Protein AF-A0A1S3K944-F1 (afdb_monomer)

Solvent-accessible surface area (backbone atoms only — not comparable to full-atom values): 14530 Å² total; per-residue (Å²): 130,69,72,74,55,57,62,55,53,56,57,51,52,55,53,51,52,52,53,53,48,55,50,49,51,52,52,52,51,50,55,56,45,65,76,79,42,85,73,77,53,70,64,59,56,52,48,52,53,50,52,52,51,51,51,50,51,50,50,50,53,52,52,46,46,60,60,48,64,48,64,78,40,91,86,55,82,49,72,66,55,53,51,52,52,49,53,50,54,52,49,36,73,74,42,91,80,60,83,81,81,59,99,72,84,52,98,76,67,77,76,54,73,69,59,51,53,53,51,51,53,52,52,52,51,53,50,50,52,50,52,53,49,52,51,50,52,52,54,52,50,52,52,51,50,52,51,52,50,53,52,51,51,53,52,48,61,74,67,60,63,95,68,47,62,29,77,73,73,72,72,49,54,55,44,75,59,86,44,34,39,35,34,94,86,71,55,70,33,57,48,65,89,72,76,66,47,73,67,56,45,48,53,33,48,53,50,49,51,51,59,47,56,77,80,43,91,70,84,68,46,55,49,79,44,79,56,97,89,42,50,29,38,35,38,36,27,96,85,77,74,47,74,43,78,52,80

Nearest PDB structures (foldseek):
  3cfi-assembly3_G  TM=3.856E-01  e=2.305E+00  Vibrio vulnificus

Organism: Lingula anatina (NCBI:txid7574)

Radius of gyration: 41.42 Å; Cα contacts (8 Å, |Δi|>4): 147; chains: 1; bounding box: 67×57×102 Å

Mean predicted aligned error: 20.02 Å

Foldseek 3Di:
DPVVVVVVVVVVVVVVVVVVVVVVVVVVVVVVCVVPPPDPPVVVVVVVVVVVVVVVVVVVVVVVCLVVVVVVCPPDPRPVVVVVLVVLVVVCVVPVPDDDPDPPPPVPPDPDPVVVVVVVVVVVVVVVVVVVVVVVVVVVVVVVVVVVVVVVVVVVVVVDDPFDQDQAPSPFTWDDDQQWIDTPVGDIFRNDPPRDDPVLLVVLVVVLVVVCVVPDPDDWHWDWDQDPNGTWIWTADPPPRDIDTSD

Sequence (247 aa):
MFEAMFLKIEMSSSACCLARMAQKESAGVIKRQMQYKPMTPPWKETYRKRCMSRLKKNREAFLNRFRTSESNNNNKPSLVRNLMVQEWKTLQAEEGGLPQLSDNFDLQSAPDDTDVEQVLSILEEIKSELLLEEQRILEEYEKSLAFDEAGLCAAIDQLKTDEVICPICKKNPLMQNKQIIFCCCGMRIDTELDGLNIANIKSQLEEGISLHNTQCVKEAKFSVMKQAGVENLLMTCETCDFMFIVI

Secondary structure (DSSP, 8-state):
--HHHHHHHHHHHHHHHHHHHHHHHHHHHHHHHHHHSPPPPHHHHHHHHHHHHHHHHHHHHHHHHHHHHTTT-TTS--HHHHHHHHHHHHHHHHSTTSPP--S---TTSPPPHHHHHHHHHHHHHHHHHHHHHHHHHHHHHHHHHHHHHHHHHHHHHHH--SPPBPTTTSSSB-EEETTEEE-TTS-EEE-TTS---HHHHHHHHHHHHHHHHHH--SPPEEEEEEETTEEEEEEE-TTT--EEE--

Structure (mmCIF, N/CA/C/O backbone):
data_AF-A0A1S3K944-F1
#
_entry.id   AF-A0A1S3K944-F1
#
loop_
_atom_site.group_PDB
_atom_site.id
_atom_site.type_symbol
_atom_site.label_atom_id
_atom_site.label_alt_id
_atom_site.label_comp_id
_atom_site.label_asym_id
_atom_site.label_entity_id
_atom_site.label_seq_id
_atom_site.pdbx_PDB_ins_code
_atom_site.Cartn_x
_atom_site.Cartn_y
_atom_site.Cartn_z
_atom_site.occupancy
_atom_site.B_iso_or_equiv
_atom_site.auth_seq_id
_atom_site.auth_comp_id
_atom_site.auth_asym_id
_atom_site.auth_atom_id
_atom_site.pdbx_PDB_model_num
ATOM 1 N N . MET A 1 1 ? -2.800 -32.931 5.321 1.00 51.16 1 MET A N 1
ATOM 2 C CA . MET A 1 1 ? -2.714 -33.857 4.164 1.00 51.16 1 MET A CA 1
ATOM 3 C C . MET A 1 1 ? -4.067 -34.107 3.473 1.00 51.16 1 MET A C 1
ATOM 5 O O . MET A 1 1 ? -4.053 -34.604 2.359 1.00 51.16 1 MET A O 1
ATOM 9 N N . PHE A 1 2 ? -5.216 -33.714 4.051 1.00 44.91 2 PHE A N 1
ATOM 10 C CA . PHE A 1 2 ? -6.540 -33.939 3.439 1.00 44.91 2 PHE A CA 1
ATOM 11 C C . PHE A 1 2 ? -7.097 -32.763 2.603 1.00 44.91 2 PHE A C 1
ATOM 13 O O . PHE A 1 2 ? -7.822 -33.011 1.646 1.00 44.91 2 PHE A O 1
ATOM 20 N N . GLU A 1 3 ? -6.697 -31.508 2.845 1.00 40.34 3 GLU A N 1
ATOM 21 C CA . GLU A 1 3 ? -7.152 -30.360 2.025 1.00 40.34 3 GLU A CA 1
ATOM 22 C C . GLU A 1 3 ? -6.504 -30.284 0.632 1.00 40.34 3 GLU A C 1
ATOM 24 O O . GLU A 1 3 ? -7.125 -29.829 -0.325 1.00 40.34 3 GLU A O 1
ATOM 29 N N . ALA A 1 4 ? -5.289 -30.818 0.466 1.00 42.56 4 ALA A N 1
ATOM 30 C CA . ALA A 1 4 ? -4.606 -30.844 -0.832 1.00 42.56 4 ALA A CA 1
ATOM 31 C C . ALA A 1 4 ? -5.208 -31.861 -1.827 1.00 42.56 4 ALA A C 1
ATOM 33 O O . ALA A 1 4 ? -4.860 -31.853 -3.010 1.00 42.56 4 ALA A O 1
ATOM 34 N N . MET A 1 5 ? -6.096 -32.748 -1.359 1.00 46.25 5 MET A N 1
ATOM 35 C CA . MET A 1 5 ? -6.771 -33.745 -2.195 1.00 46.25 5 MET A CA 1
ATOM 36 C C . MET A 1 5 ? -8.090 -33.218 -2.777 1.00 46.25 5 MET A C 1
ATOM 38 O O . MET A 1 5 ? -8.426 -33.573 -3.904 1.00 46.25 5 MET A O 1
ATOM 42 N N . PHE A 1 6 ? -8.793 -32.326 -2.072 1.00 42.34 6 PHE A N 1
ATOM 43 C CA . PHE A 1 6 ? -10.088 -31.802 -2.521 1.00 42.34 6 PHE A CA 1
ATOM 44 C C . PHE A 1 6 ? -9.951 -30.772 -3.656 1.00 42.34 6 PHE A C 1
ATOM 46 O O . PHE A 1 6 ? -10.637 -30.896 -4.671 1.00 42.34 6 PHE A O 1
ATOM 53 N N . LEU A 1 7 ? -8.977 -29.852 -3.584 1.00 41.69 7 LEU A N 1
ATOM 54 C CA . LEU A 1 7 ? -8.739 -28.889 -4.675 1.00 41.69 7 LEU A CA 1
ATOM 55 C C . LEU A 1 7 ? -8.230 -29.539 -5.977 1.00 41.69 7 LEU A C 1
ATOM 57 O O . LEU A 1 7 ? -8.463 -29.014 -7.066 1.00 41.69 7 LEU A O 1
ATOM 61 N N . LYS A 1 8 ? -7.571 -30.705 -5.903 1.00 43.38 8 LYS A N 1
ATOM 62 C CA . LYS A 1 8 ? -7.122 -31.434 -7.104 1.00 43.38 8 LYS A CA 1
ATOM 63 C C . LYS A 1 8 ? -8.271 -32.099 -7.869 1.00 43.38 8 LYS A C 1
ATOM 65 O O . LYS A 1 8 ? -8.148 -32.285 -9.079 1.00 43.38 8 LYS A O 1
ATOM 70 N N . ILE A 1 9 ? -9.375 -32.438 -7.201 1.00 46.88 9 ILE A N 1
ATOM 71 C CA . ILE A 1 9 ? -10.514 -33.123 -7.830 1.00 46.88 9 ILE A CA 1
ATOM 72 C C . ILE A 1 9 ? -11.408 -32.118 -8.576 1.00 46.88 9 ILE A C 1
ATOM 74 O O . ILE A 1 9 ? -11.798 -32.381 -9.716 1.00 46.88 9 ILE A O 1
ATOM 78 N N . GLU A 1 10 ? -11.654 -30.930 -8.015 1.00 40.50 10 GLU A N 1
ATOM 79 C CA . GLU A 1 10 ? -12.477 -29.904 -8.679 1.00 40.50 10 GLU A CA 1
ATOM 80 C C . GLU A 1 10 ? -11.770 -29.242 -9.874 1.00 40.50 10 GLU A C 1
ATOM 82 O O . GLU A 1 10 ? -12.381 -29.066 -10.934 1.00 40.50 10 GLU A O 1
ATOM 87 N N . MET A 1 11 ? -10.458 -28.979 -9.780 1.00 43.31 11 MET A N 1
ATOM 88 C CA . MET A 1 11 ? -9.689 -28.441 -10.913 1.00 43.31 11 MET A CA 1
ATOM 89 C C . MET A 1 11 ? -9.523 -29.446 -12.065 1.00 43.31 11 MET A C 1
ATOM 91 O O . MET A 1 11 ? -9.461 -29.043 -13.228 1.00 43.31 11 MET A O 1
ATOM 95 N N . SER A 1 12 ? -9.495 -30.754 -11.779 1.00 46.78 12 SER A N 1
ATOM 96 C CA . SER A 1 12 ? -9.417 -31.796 -12.814 1.00 46.78 12 SER A CA 1
ATOM 97 C C . SER A 1 12 ? -10.738 -31.955 -13.583 1.00 46.78 12 SER A C 1
ATOM 99 O O . SER A 1 12 ? -10.728 -32.150 -14.802 1.00 46.78 12 SER A O 1
ATOM 101 N N . SER A 1 13 ? -11.880 -31.797 -12.904 1.00 48.38 13 SER A N 1
ATOM 102 C CA . SER A 1 13 ? -13.209 -31.918 -13.519 1.00 48.38 13 SER A CA 1
ATOM 103 C C . SER A 1 13 ? -13.546 -30.728 -14.435 1.00 48.38 13 SER A C 1
ATOM 105 O O . SER A 1 13 ? -14.007 -30.921 -15.564 1.00 48.38 13 SER A O 1
ATOM 107 N N . SER A 1 14 ? -13.220 -29.497 -14.013 1.00 48.69 14 SER A N 1
ATOM 108 C CA . SER A 1 14 ? -13.451 -28.276 -14.808 1.00 48.69 14 SER A CA 1
ATOM 109 C C . SER A 1 14 ? -12.583 -28.221 -16.079 1.00 48.69 14 SER A C 1
ATOM 111 O O . SER A 1 14 ? -13.084 -27.949 -17.176 1.00 48.69 14 SER A O 1
ATOM 113 N N . ALA A 1 15 ? -11.304 -28.608 -15.978 1.00 52.53 15 ALA A N 1
ATOM 114 C CA . ALA A 1 15 ? -10.400 -28.690 -17.129 1.00 52.53 15 ALA A CA 1
ATOM 115 C C . ALA A 1 15 ? -10.823 -29.772 -18.147 1.00 52.53 15 ALA A C 1
ATOM 117 O O . ALA A 1 15 ? -10.708 -29.569 -19.358 1.00 52.53 15 ALA A O 1
ATOM 118 N N . CYS A 1 16 ? -11.367 -30.903 -17.682 1.00 53.66 16 CYS A N 1
ATOM 119 C CA . CYS A 1 16 ? -11.867 -31.973 -18.551 1.00 53.66 16 CYS A CA 1
ATOM 120 C C . CYS A 1 16 ? -13.140 -31.559 -19.314 1.00 53.66 16 CYS A C 1
ATOM 122 O O . CYS A 1 16 ? -13.290 -31.874 -20.500 1.00 53.66 16 CYS A O 1
ATOM 124 N N . CYS A 1 17 ? -14.038 -30.803 -18.673 1.00 47.16 17 CYS A N 1
ATOM 125 C CA . CYS A 1 17 ? -15.244 -30.267 -19.308 1.00 47.16 17 CYS A CA 1
ATOM 126 C C . CYS A 1 17 ? -14.919 -29.220 -20.382 1.00 47.16 17 CYS A C 1
ATOM 128 O O . CYS A 1 17 ? -15.443 -29.322 -21.494 1.00 47.16 17 CYS A O 1
ATOM 130 N N . LEU A 1 18 ? -14.002 -28.286 -20.108 1.00 50.69 18 LEU A N 1
ATOM 131 C CA . LEU A 1 18 ? -13.547 -27.293 -21.090 1.00 50.69 18 LEU A CA 1
ATOM 132 C C . LEU A 1 18 ? -12.823 -27.947 -22.279 1.00 50.69 18 LEU A C 1
ATOM 134 O O . LEU A 1 18 ? -13.105 -27.615 -23.431 1.00 50.69 18 LEU A O 1
ATOM 138 N N . ALA A 1 19 ? -11.977 -28.954 -22.033 1.00 52.69 19 ALA A N 1
ATOM 139 C CA . ALA A 1 19 ? -11.322 -29.716 -23.099 1.00 52.69 19 ALA A CA 1
ATOM 140 C C . ALA A 1 19 ? -12.325 -30.509 -23.960 1.00 52.69 19 ALA A C 1
ATOM 142 O O . ALA A 1 19 ? -12.211 -30.527 -25.187 1.00 52.69 19 ALA A O 1
ATOM 143 N N . ARG A 1 20 ? -13.355 -31.122 -23.355 1.00 52.72 20 ARG A N 1
ATOM 144 C CA . ARG A 1 20 ? -14.435 -31.808 -24.092 1.00 52.72 20 ARG A CA 1
ATOM 145 C C . ARG A 1 20 ? -15.324 -30.848 -24.880 1.00 52.72 20 ARG A C 1
ATOM 147 O O . ARG A 1 20 ? -15.798 -31.226 -25.952 1.00 52.72 20 ARG A O 1
ATOM 154 N N . MET A 1 21 ? -15.555 -29.633 -24.383 1.00 50.91 21 MET A N 1
ATOM 155 C CA . MET A 1 21 ? -16.320 -28.607 -25.098 1.00 50.91 21 MET A CA 1
ATOM 156 C C . MET A 1 21 ? -15.538 -28.044 -26.292 1.00 50.91 21 MET A C 1
ATOM 158 O O . MET A 1 21 ? -16.081 -28.030 -27.395 1.00 50.91 21 MET A O 1
ATOM 162 N N . ALA A 1 22 ? -14.241 -27.757 -26.137 1.00 53.03 22 ALA A N 1
ATOM 163 C CA . ALA A 1 22 ? -13.362 -27.349 -27.241 1.00 53.03 22 ALA A CA 1
ATOM 164 C C . ALA A 1 22 ? -13.190 -28.452 -28.314 1.00 53.03 22 ALA A C 1
ATOM 166 O O . ALA A 1 22 ? -13.144 -28.184 -29.520 1.00 53.03 22 ALA A O 1
ATOM 167 N N . GLN A 1 23 ? -13.157 -29.726 -27.903 1.00 51.03 23 GLN A N 1
ATOM 168 C CA . GLN A 1 23 ? -13.152 -30.867 -28.830 1.00 51.03 23 GLN A CA 1
ATOM 169 C C . GLN A 1 23 ? -14.500 -31.052 -29.553 1.00 51.03 23 GLN A C 1
ATOM 171 O O . GLN A 1 23 ? -14.518 -31.399 -30.735 1.00 51.03 23 GLN A O 1
ATOM 176 N N . LYS A 1 24 ? -15.639 -30.784 -28.895 1.00 51.91 24 LYS A N 1
ATOM 177 C CA . LYS A 1 24 ? -16.969 -30.817 -29.536 1.00 51.91 24 LYS A CA 1
ATOM 178 C C . LYS A 1 24 ? -17.196 -29.644 -30.494 1.00 51.91 24 LYS A C 1
ATOM 180 O O . LYS A 1 24 ? -17.777 -29.859 -31.559 1.00 51.91 24 LYS A O 1
ATOM 185 N N . GLU A 1 25 ? -16.724 -28.441 -30.169 1.00 49.06 25 GLU A N 1
ATOM 186 C CA . GLU A 1 25 ? -16.795 -27.281 -31.068 1.00 49.06 25 GLU A CA 1
ATOM 187 C C . GLU A 1 25 ? -15.923 -27.468 -32.311 1.00 49.06 25 GLU A C 1
ATOM 189 O O . GLU A 1 25 ? -16.418 -27.290 -33.425 1.00 49.06 25 GLU A O 1
ATOM 194 N N . SER A 1 26 ? -14.676 -27.928 -32.162 1.00 51.56 26 SER A N 1
ATOM 195 C CA . SER A 1 26 ? -13.804 -28.223 -33.309 1.00 51.56 26 SER A CA 1
ATOM 196 C C . SER A 1 26 ? -14.364 -29.346 -34.192 1.00 51.56 26 SER A C 1
ATOM 198 O O . SER A 1 26 ? -14.430 -29.183 -35.411 1.00 51.56 26 SER A O 1
ATOM 200 N N . ALA A 1 27 ? -14.885 -30.434 -33.614 1.00 55.28 27 ALA A N 1
ATOM 201 C CA . ALA A 1 27 ? -15.537 -31.502 -34.378 1.00 55.28 27 ALA A CA 1
ATOM 202 C C . ALA A 1 27 ? -16.822 -31.033 -35.095 1.00 55.28 27 ALA A C 1
ATOM 204 O O . ALA A 1 27 ? -17.101 -31.464 -36.216 1.00 55.28 27 ALA A O 1
ATOM 205 N N . GLY A 1 28 ? -17.596 -30.130 -34.481 1.00 57.00 28 GLY A N 1
ATOM 206 C CA . GLY A 1 28 ? -18.808 -29.546 -35.062 1.00 57.00 28 GLY A CA 1
ATOM 207 C C . GLY A 1 28 ? -18.535 -28.521 -36.169 1.00 57.00 28 GLY A C 1
ATOM 208 O O . GLY A 1 28 ? -19.303 -28.428 -37.129 1.00 57.00 28 GLY A O 1
ATOM 209 N N . VAL A 1 29 ? -17.438 -27.766 -36.073 1.00 58.41 29 VAL A N 1
ATOM 210 C CA . VAL A 1 29 ? -16.962 -26.861 -37.133 1.00 58.41 29 VAL A CA 1
ATOM 211 C C . VAL A 1 29 ? -16.401 -27.661 -38.311 1.00 58.41 29 VAL A C 1
ATOM 213 O O . VAL A 1 29 ? -16.751 -27.374 -39.454 1.00 58.41 29 VAL A O 1
ATOM 216 N N . ILE A 1 30 ? -15.630 -28.723 -38.050 1.00 59.66 30 ILE A N 1
ATOM 217 C CA . ILE A 1 30 ? -15.094 -29.618 -39.088 1.00 59.66 30 ILE A CA 1
ATOM 218 C C . ILE A 1 30 ? -16.233 -30.345 -39.823 1.00 59.66 30 ILE A C 1
ATOM 220 O O . ILE A 1 30 ? -16.251 -30.354 -41.053 1.00 59.66 30 ILE A O 1
ATOM 224 N N . LYS A 1 31 ? -17.240 -30.875 -39.105 1.00 60.62 31 LYS A N 1
ATOM 225 C CA . LYS A 1 31 ? -18.429 -31.496 -39.727 1.00 60.62 31 LYS A CA 1
ATOM 226 C C . LYS A 1 31 ? -19.206 -30.522 -40.614 1.00 60.62 31 LYS A C 1
ATOM 228 O O . LYS A 1 31 ? -19.583 -30.891 -41.722 1.00 60.62 31 LYS A O 1
ATOM 233 N N . ARG A 1 32 ? -19.422 -29.281 -40.160 1.00 59.91 32 ARG A N 1
ATOM 234 C CA . ARG A 1 32 ? -20.121 -28.252 -40.952 1.00 59.91 32 ARG A CA 1
ATOM 235 C C . ARG A 1 32 ? -19.308 -27.800 -42.168 1.00 59.91 32 ARG A C 1
ATOM 237 O O . ARG A 1 32 ? -19.881 -27.588 -43.231 1.00 59.91 32 ARG A O 1
ATOM 244 N N . GLN A 1 33 ? -17.981 -27.719 -42.061 1.00 57.12 33 GLN A N 1
ATOM 245 C CA . GLN A 1 33 ? -17.109 -27.401 -43.198 1.00 57.12 33 GLN A CA 1
ATOM 246 C C . GLN A 1 33 ? -17.072 -28.520 -44.251 1.00 57.12 33 GLN A C 1
ATOM 248 O O . GLN A 1 33 ? -17.059 -28.214 -45.442 1.00 57.12 33 GLN A O 1
ATOM 253 N N . MET A 1 34 ? -17.131 -29.793 -43.839 1.00 57.88 34 MET A N 1
ATOM 254 C CA . MET A 1 34 ? -17.197 -30.945 -44.753 1.00 57.88 34 MET A CA 1
ATOM 255 C C . MET A 1 34 ? -18.478 -30.986 -45.601 1.00 57.88 34 MET A C 1
ATOM 257 O O . MET A 1 34 ? -18.457 -31.546 -46.693 1.00 57.88 34 MET A O 1
ATOM 261 N N . GLN A 1 35 ? -19.581 -30.397 -45.123 1.00 57.97 35 GLN A N 1
ATOM 262 C CA . GLN A 1 35 ? -20.870 -30.415 -45.826 1.00 57.97 35 GLN A CA 1
ATOM 263 C C . GLN A 1 35 ? -20.992 -29.355 -46.931 1.00 57.97 35 GLN A C 1
ATOM 265 O O . GLN A 1 35 ? -21.742 -29.567 -47.878 1.00 57.97 35 GLN A O 1
ATOM 270 N N . TYR A 1 36 ? -20.256 -28.239 -46.841 1.00 62.00 36 TYR A N 1
ATOM 271 C CA . TYR A 1 36 ? -20.436 -27.088 -47.742 1.00 62.00 36 TYR A CA 1
ATOM 272 C C . TYR A 1 36 ? -19.176 -26.662 -48.509 1.00 62.00 36 TYR A C 1
ATOM 274 O O . TYR A 1 36 ? -19.261 -25.820 -49.403 1.00 62.00 36 TYR A O 1
ATOM 282 N N . LYS A 1 37 ? -17.999 -27.228 -48.208 1.00 57.28 37 LYS A N 1
ATOM 283 C CA . LYS A 1 37 ? -16.760 -26.954 -48.949 1.00 57.28 37 LYS A CA 1
ATOM 284 C C . LYS A 1 37 ? -16.077 -28.272 -49.312 1.00 57.28 37 LYS A C 1
ATOM 286 O O . LYS A 1 37 ? -15.725 -29.020 -48.401 1.00 57.28 37 LYS A O 1
ATOM 291 N N . PRO A 1 38 ? -15.826 -28.569 -50.603 1.00 62.84 38 PRO A N 1
ATOM 292 C CA . PRO A 1 38 ? -14.954 -29.682 -50.944 1.00 62.84 38 PRO A CA 1
ATOM 293 C C . PRO A 1 38 ? -13.599 -29.405 -50.292 1.00 62.84 38 PRO A C 1
ATOM 295 O O . PRO A 1 38 ? -12.971 -28.377 -50.570 1.00 62.84 38 PRO A O 1
ATOM 298 N N . MET A 1 39 ? -13.166 -30.287 -49.382 1.00 62.97 39 MET A N 1
ATOM 299 C CA . MET A 1 39 ? -11.822 -30.193 -48.822 1.00 62.97 39 MET A CA 1
ATOM 300 C C . MET A 1 39 ? -10.850 -30.103 -49.991 1.00 62.97 39 MET A C 1
ATOM 302 O O . MET A 1 39 ? -10.900 -30.917 -50.914 1.00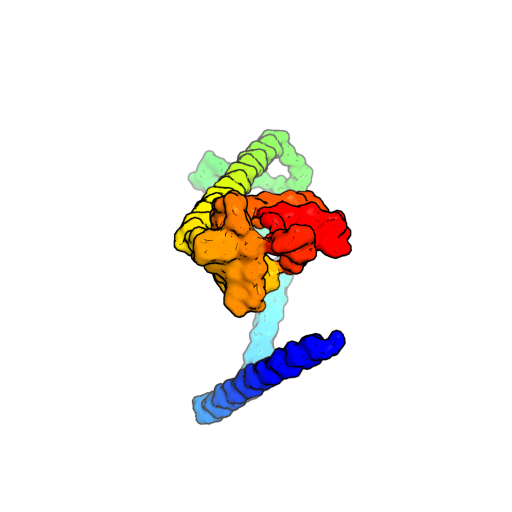 62.97 39 MET A O 1
ATOM 306 N N . THR A 1 40 ? -9.998 -29.076 -49.975 1.00 68.12 40 THR A N 1
ATOM 307 C CA . THR A 1 40 ? -8.958 -28.935 -50.991 1.00 68.12 40 THR A CA 1
ATOM 308 C C . THR A 1 40 ? -8.161 -30.237 -50.981 1.00 68.12 40 THR A C 1
ATOM 310 O O . THR A 1 40 ? -7.604 -30.567 -49.932 1.00 68.12 40 THR A O 1
ATOM 313 N N . PRO A 1 41 ? -8.140 -31.004 -52.091 1.00 73.25 41 PRO A N 1
ATOM 314 C CA . PRO A 1 41 ? -7.492 -32.302 -52.109 1.00 73.25 41 PRO A CA 1
ATOM 315 C C . PRO A 1 41 ? -6.062 -32.177 -51.577 1.00 73.25 41 PRO A C 1
ATOM 317 O O . PRO A 1 41 ? -5.381 -31.220 -51.964 1.00 73.25 41 PRO A O 1
ATOM 320 N N . PRO A 1 42 ? -5.588 -33.107 -50.729 1.00 73.06 42 PRO A N 1
ATOM 321 C CA . PRO A 1 42 ? -4.290 -32.990 -50.061 1.00 73.06 42 PRO A CA 1
ATOM 322 C C . PRO A 1 42 ? -3.144 -32.653 -51.024 1.00 73.06 42 PRO A C 1
ATOM 324 O O . PRO A 1 42 ? -2.278 -31.840 -50.709 1.00 73.06 42 PRO A O 1
ATOM 327 N N . TRP A 1 43 ? -3.204 -33.180 -52.252 1.00 83.31 43 TRP A N 1
ATOM 328 C CA . TRP A 1 43 ? -2.225 -32.910 -53.301 1.00 83.31 43 TRP A CA 1
ATOM 329 C C . TRP A 1 43 ? -2.162 -31.440 -53.743 1.00 83.31 43 TRP A C 1
ATOM 331 O O . TRP A 1 43 ? -1.074 -30.973 -54.070 1.00 83.31 43 TRP A O 1
ATOM 341 N N . LYS A 1 44 ? -3.274 -30.686 -53.741 1.00 83.25 44 LYS A N 1
ATOM 342 C CA . LYS A 1 44 ? -3.278 -29.254 -54.105 1.00 83.25 44 LYS A CA 1
ATOM 343 C C . LYS A 1 44 ? -2.523 -28.433 -53.064 1.00 83.25 44 LYS A C 1
ATOM 345 O O . LYS A 1 44 ? -1.783 -27.518 -53.423 1.00 83.25 44 LYS A O 1
ATOM 350 N N . GLU A 1 45 ? -2.662 -28.790 -51.789 1.00 82.00 45 GLU A N 1
ATOM 351 C CA . GLU A 1 45 ? -1.912 -28.160 -50.702 1.00 82.00 45 GLU A CA 1
ATOM 352 C C . GLU A 1 45 ? -0.427 -28.540 -50.761 1.00 82.00 45 GLU A C 1
ATOM 354 O O . GLU A 1 45 ? 0.446 -27.675 -50.673 1.00 82.00 45 GLU A O 1
ATOM 359 N N . THR A 1 46 ? -0.116 -29.813 -51.023 1.00 86.06 46 THR A N 1
ATOM 360 C CA . THR A 1 46 ? 1.265 -30.257 -51.259 1.00 86.06 46 THR A CA 1
ATOM 361 C C . THR A 1 46 ? 1.894 -29.552 -52.465 1.00 86.06 46 THR A C 1
ATOM 363 O O . THR A 1 46 ? 3.045 -29.119 -52.392 1.00 86.06 46 THR A O 1
ATOM 366 N N . TYR A 1 47 ? 1.152 -29.391 -53.562 1.00 90.19 47 TYR A N 1
ATOM 367 C CA . TYR A 1 47 ? 1.604 -28.701 -54.768 1.00 90.19 47 TYR A CA 1
ATOM 368 C C . TYR A 1 47 ? 1.882 -27.220 -54.497 1.00 90.19 47 TYR A C 1
ATOM 370 O O . TYR A 1 47 ? 2.964 -26.735 -54.828 1.00 90.19 47 TYR A O 1
ATOM 378 N N . ARG A 1 48 ? 0.967 -26.520 -53.811 1.00 90.75 48 ARG A N 1
ATOM 379 C CA . ARG A 1 48 ? 1.151 -25.121 -53.392 1.00 90.75 48 ARG A CA 1
ATOM 380 C C . ARG A 1 48 ? 2.421 -24.956 -52.557 1.00 90.75 48 ARG A C 1
ATOM 382 O O . ARG A 1 48 ? 3.258 -24.111 -52.877 1.00 90.75 48 ARG A O 1
ATOM 389 N N . LYS A 1 49 ? 2.612 -25.808 -51.543 1.00 88.94 49 LYS A N 1
ATOM 390 C CA . LYS A 1 49 ? 3.811 -25.795 -50.688 1.00 88.94 49 LYS A CA 1
ATOM 391 C C . LYS A 1 49 ? 5.092 -26.042 -51.487 1.00 88.94 49 LYS A C 1
ATOM 393 O O . LYS A 1 49 ? 6.064 -25.307 -51.322 1.00 88.94 49 LYS A O 1
ATOM 398 N N . ARG A 1 50 ? 5.097 -27.030 -52.390 1.00 93.38 50 ARG A N 1
ATOM 399 C CA . ARG A 1 50 ? 6.257 -27.341 -53.246 1.00 93.38 50 ARG A CA 1
ATOM 400 C C . ARG A 1 50 ? 6.583 -26.205 -54.212 1.00 93.38 50 ARG A C 1
ATOM 402 O O . ARG A 1 50 ? 7.752 -25.858 -54.349 1.00 93.38 50 ARG A O 1
ATOM 409 N N . CYS A 1 51 ? 5.575 -25.598 -54.836 1.00 93.94 51 CYS A N 1
ATOM 410 C CA . CYS A 1 51 ? 5.767 -24.485 -55.761 1.00 93.94 51 CYS A CA 1
ATOM 411 C C 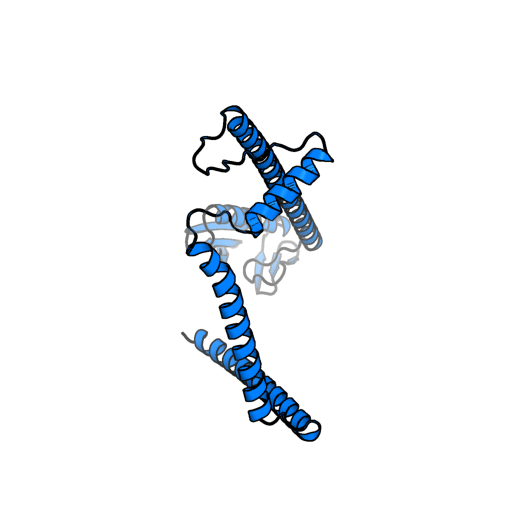. CYS A 1 51 ? 6.338 -23.254 -55.041 1.00 93.94 51 CYS A C 1
ATOM 413 O O . CYS A 1 51 ? 7.329 -22.686 -55.497 1.00 93.94 51 CYS A O 1
ATOM 415 N N . MET A 1 52 ? 5.797 -22.905 -53.868 1.00 91.12 52 MET A N 1
ATOM 416 C CA . MET A 1 52 ? 6.324 -21.816 -53.035 1.00 91.12 52 MET A CA 1
ATOM 417 C C . MET A 1 52 ? 7.749 -22.091 -52.549 1.00 91.12 52 MET A C 1
ATOM 419 O O . MET A 1 52 ? 8.592 -21.199 -52.579 1.00 91.12 52 MET A O 1
ATOM 423 N N . SER A 1 53 ? 8.046 -23.327 -52.136 1.00 93.00 53 SER A N 1
ATOM 424 C CA . SER A 1 53 ? 9.402 -23.718 -51.737 1.00 93.00 53 SER A CA 1
ATOM 425 C C . SER A 1 53 ? 10.385 -23.606 -52.908 1.00 93.00 53 SER A C 1
ATOM 427 O O . SER A 1 53 ? 11.469 -23.049 -52.744 1.00 93.00 53 SER A O 1
ATOM 429 N N . ARG A 1 54 ? 9.989 -24.041 -54.113 1.00 95.00 54 ARG A N 1
ATOM 430 C CA . ARG A 1 54 ? 10.808 -23.907 -55.328 1.00 95.00 54 ARG A CA 1
ATOM 431 C C . ARG A 1 54 ? 11.030 -22.443 -55.708 1.00 95.00 54 ARG A C 1
ATOM 433 O O . ARG A 1 54 ? 12.146 -22.078 -56.053 1.00 95.00 54 ARG A O 1
ATOM 440 N N . LEU A 1 55 ? 10.002 -21.600 -55.595 1.00 94.44 55 LEU A N 1
ATOM 441 C CA . LEU A 1 55 ? 10.112 -20.164 -55.854 1.00 94.44 55 LEU A CA 1
ATOM 442 C C . LEU A 1 55 ? 11.074 -19.483 -54.871 1.00 94.44 55 LEU A C 1
ATOM 444 O O . LEU A 1 55 ? 11.942 -18.729 -55.302 1.00 94.44 55 LEU A O 1
ATOM 448 N N . LYS A 1 56 ? 10.966 -19.786 -53.569 1.00 93.38 56 LYS A N 1
ATOM 449 C CA . LYS A 1 56 ? 11.884 -19.267 -52.542 1.00 93.38 56 LYS A CA 1
ATOM 450 C C . LYS A 1 56 ? 13.328 -19.683 -52.818 1.00 93.38 56 LYS A C 1
ATOM 452 O O . LYS A 1 56 ? 14.189 -18.813 -52.856 1.00 93.38 56 LYS A O 1
ATOM 457 N N . LYS A 1 57 ? 13.571 -20.968 -53.104 1.00 92.94 57 LYS A N 1
ATOM 458 C CA . LYS A 1 57 ? 14.906 -21.476 -53.462 1.00 92.94 57 LYS A CA 1
ATOM 459 C C . LYS A 1 57 ? 15.464 -20.811 -54.720 1.00 92.94 57 LYS A C 1
ATOM 461 O O . LYS A 1 57 ? 16.632 -20.448 -54.746 1.00 92.94 57 LYS A O 1
ATOM 466 N N . ASN A 1 58 ? 14.638 -20.606 -55.747 1.00 91.19 58 ASN A N 1
ATOM 467 C CA . ASN A 1 58 ? 15.064 -19.916 -56.967 1.00 91.19 58 AS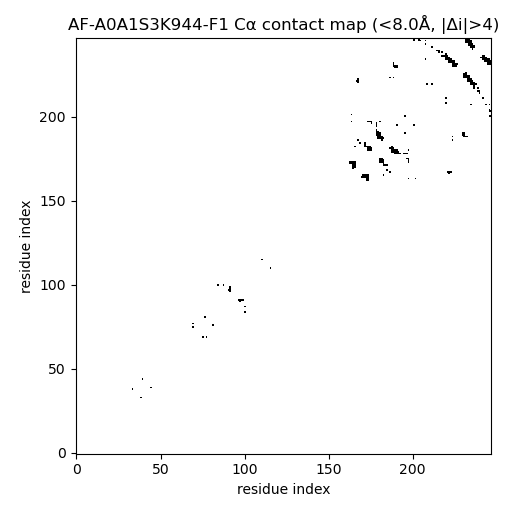N A CA 1
ATOM 468 C C . ASN A 1 58 ? 15.398 -18.442 -56.703 1.00 91.19 58 ASN A C 1
ATOM 470 O O . ASN A 1 58 ? 16.405 -17.954 -57.209 1.00 91.19 58 ASN A O 1
ATOM 474 N N . ARG A 1 59 ? 14.588 -17.741 -55.897 1.00 92.69 59 ARG A N 1
ATOM 475 C CA . ARG A 1 59 ? 14.859 -16.354 -55.490 1.00 92.69 59 ARG A CA 1
ATOM 476 C C . ARG A 1 59 ? 16.152 -16.261 -54.686 1.00 92.69 59 ARG A C 1
ATOM 478 O O . ARG A 1 59 ? 16.961 -15.382 -54.948 1.00 92.69 59 ARG A O 1
ATOM 485 N N . GLU A 1 60 ? 16.348 -17.161 -53.733 1.00 90.06 60 GLU A N 1
ATOM 486 C CA . GLU A 1 60 ? 17.563 -17.233 -52.925 1.00 90.06 60 GLU A CA 1
ATOM 487 C C . GLU A 1 60 ? 18.794 -17.527 -53.786 1.00 90.06 60 GLU A C 1
ATOM 489 O O . GLU A 1 60 ? 19.780 -16.809 -53.689 1.00 90.06 60 GLU A O 1
ATOM 494 N N . ALA A 1 61 ? 18.723 -18.500 -54.698 1.00 88.00 61 ALA A N 1
ATOM 495 C CA . ALA A 1 61 ? 19.808 -18.802 -55.629 1.00 88.00 61 ALA A CA 1
ATOM 496 C C . ALA A 1 61 ? 20.117 -17.623 -56.565 1.00 88.00 61 ALA A C 1
ATOM 498 O O . ALA A 1 61 ? 21.282 -17.344 -56.833 1.00 88.00 61 ALA A O 1
ATOM 499 N N . PHE A 1 62 ? 19.091 -16.911 -57.042 1.00 86.38 62 PHE A N 1
ATOM 500 C CA . PHE A 1 62 ? 19.259 -15.696 -57.837 1.00 86.38 62 PHE A CA 1
ATOM 501 C C . PHE A 1 62 ? 19.964 -14.603 -57.029 1.00 86.38 62 PHE A C 1
ATOM 503 O O . PHE A 1 62 ? 21.008 -14.119 -57.449 1.00 86.38 62 PHE A O 1
ATOM 510 N N . LEU A 1 63 ? 19.462 -14.269 -55.837 1.00 82.38 63 LEU A N 1
ATOM 511 C CA . LEU A 1 63 ? 20.084 -13.267 -54.968 1.00 82.38 63 LEU A CA 1
ATOM 512 C C . LEU A 1 63 ? 21.507 -13.660 -54.564 1.00 82.38 63 LEU A C 1
ATOM 514 O O . LEU A 1 63 ? 22.389 -12.810 -54.557 1.00 82.38 63 LEU A O 1
ATOM 518 N N . ASN A 1 64 ? 21.753 -14.939 -54.280 1.00 77.06 64 ASN A N 1
ATOM 519 C CA . ASN A 1 64 ? 23.087 -15.429 -53.960 1.00 77.06 64 ASN A CA 1
ATOM 520 C C . ASN A 1 64 ? 24.026 -15.305 -55.148 1.00 77.06 64 ASN A C 1
ATOM 522 O O . ASN A 1 64 ? 25.161 -14.919 -54.924 1.00 77.06 64 ASN A O 1
ATOM 526 N N . ARG A 1 65 ? 23.586 -15.537 -56.392 1.00 79.81 65 ARG A N 1
ATOM 527 C CA . ARG A 1 65 ? 24.412 -15.246 -57.576 1.00 79.81 65 ARG A CA 1
ATOM 528 C C . ARG A 1 65 ? 24.787 -13.775 -57.651 1.00 79.81 65 ARG A C 1
ATOM 530 O O . ARG A 1 65 ? 25.942 -13.492 -57.909 1.00 79.81 65 ARG A O 1
ATOM 537 N N . PHE A 1 66 ? 23.867 -12.852 -57.380 1.00 72.06 66 PHE A N 1
ATOM 538 C CA . PHE A 1 66 ? 24.208 -11.426 -57.352 1.00 72.06 66 PHE A CA 1
ATOM 539 C C . PHE A 1 66 ? 25.185 -11.097 -56.218 1.00 72.06 66 PHE A C 1
ATOM 541 O O . PHE A 1 66 ? 26.185 -10.436 -56.453 1.00 72.06 66 PHE A O 1
ATOM 548 N N . ARG A 1 67 ? 24.967 -11.646 -55.020 1.00 73.00 67 ARG A N 1
ATOM 549 C CA . ARG A 1 67 ? 25.851 -11.438 -53.862 1.00 73.00 67 ARG A CA 1
ATOM 550 C C . ARG A 1 67 ? 27.239 -12.071 -54.031 1.00 73.00 67 ARG A C 1
ATOM 552 O O . ARG A 1 67 ? 28.226 -11.478 -53.629 1.00 73.00 67 ARG A O 1
ATOM 559 N N . THR A 1 68 ? 27.334 -13.261 -54.627 1.00 62.06 68 THR A N 1
ATOM 560 C CA . THR A 1 68 ? 28.611 -13.984 -54.825 1.00 62.06 68 THR A CA 1
ATOM 561 C C . THR A 1 68 ? 29.321 -13.616 -56.125 1.00 62.06 68 THR A C 1
ATOM 563 O O . THR A 1 68 ? 30.547 -13.671 -56.169 1.00 62.06 68 THR A O 1
ATOM 566 N N . SER A 1 69 ? 28.602 -13.177 -57.165 1.00 55.06 69 SER A N 1
ATOM 567 C CA . SER A 1 69 ? 29.207 -12.598 -58.374 1.00 55.06 69 SER A CA 1
ATOM 568 C C . SER A 1 69 ? 29.966 -11.303 -58.068 1.00 55.06 69 SER A C 1
ATOM 570 O O . SER A 1 69 ? 30.852 -10.939 -58.838 1.00 55.06 69 SER A O 1
ATOM 572 N N . GLU A 1 70 ? 29.657 -10.636 -56.952 1.00 52.50 70 GLU A N 1
ATOM 573 C CA . GLU A 1 70 ? 30.434 -9.511 -56.423 1.00 52.50 70 GLU A CA 1
ATOM 574 C C . GLU A 1 70 ? 31.671 -9.963 -55.613 1.00 52.50 70 GLU A C 1
ATOM 576 O O . GLU A 1 70 ? 32.677 -9.264 -55.626 1.00 52.50 70 GLU A O 1
ATOM 581 N N . SER A 1 71 ? 31.679 -11.157 -55.000 1.00 52.53 71 SER A N 1
ATOM 582 C CA . SER A 1 71 ? 32.844 -11.674 -54.248 1.00 52.53 71 SER A CA 1
ATOM 583 C C . SER A 1 71 ? 33.980 -12.242 -55.108 1.00 52.53 71 SER A C 1
ATOM 585 O O . SER A 1 71 ? 35.092 -12.369 -54.614 1.00 52.53 71 SER A O 1
ATOM 587 N N . ASN A 1 72 ? 33.754 -12.584 -56.382 1.00 52.47 72 ASN A N 1
ATOM 588 C CA . ASN A 1 72 ? 34.830 -13.073 -57.266 1.00 52.47 72 ASN A CA 1
ATOM 589 C C . ASN A 1 72 ? 35.636 -11.947 -57.948 1.00 52.47 72 ASN A C 1
ATOM 591 O O . ASN A 1 72 ? 36.588 -12.228 -58.671 1.00 52.47 72 ASN A O 1
ATOM 595 N N . ASN A 1 73 ? 35.277 -10.678 -57.723 1.00 55.03 73 ASN A N 1
ATOM 596 C CA . ASN A 1 73 ? 36.018 -9.502 -58.183 1.00 55.03 73 ASN A CA 1
ATOM 597 C C . ASN A 1 73 ? 36.436 -8.675 -56.960 1.00 55.03 73 ASN A C 1
ATOM 599 O O . ASN A 1 73 ? 35.858 -7.630 -56.679 1.00 55.03 73 ASN A O 1
ATOM 603 N N . ASN A 1 74 ? 37.473 -9.128 -56.253 1.00 54.81 74 ASN A N 1
ATOM 604 C CA . ASN A 1 74 ? 37.983 -8.497 -55.025 1.00 54.81 74 ASN A CA 1
ATOM 605 C C . ASN A 1 74 ? 38.410 -7.016 -55.166 1.00 54.81 74 ASN A C 1
ATOM 607 O O . ASN A 1 74 ? 38.716 -6.390 -54.161 1.00 54.81 74 ASN A O 1
ATOM 611 N N . ASN A 1 75 ? 38.391 -6.440 -56.376 1.00 55.53 75 ASN A N 1
ATOM 612 C CA . ASN A 1 75 ? 38.797 -5.057 -56.648 1.00 55.53 75 ASN A CA 1
ATOM 613 C C . ASN A 1 75 ? 37.699 -4.173 -57.273 1.00 55.53 75 ASN A C 1
ATOM 615 O O . ASN A 1 75 ? 38.020 -3.107 -57.796 1.00 55.53 75 ASN A O 1
ATOM 619 N N . LYS A 1 76 ? 36.417 -4.576 -57.280 1.00 54.78 76 LYS A N 1
ATOM 620 C CA . LYS A 1 76 ? 35.335 -3.700 -57.774 1.00 54.78 76 LYS A CA 1
ATOM 621 C C . LYS A 1 76 ? 34.305 -3.417 -56.677 1.00 54.78 76 LYS A C 1
ATOM 623 O O . LYS A 1 76 ? 33.723 -4.368 -56.160 1.00 54.78 76 LYS A O 1
ATOM 628 N N . PRO A 1 77 ? 34.046 -2.142 -56.328 1.00 57.94 77 PRO A N 1
ATOM 629 C CA . PRO A 1 77 ? 32.973 -1.804 -55.400 1.00 57.94 77 PRO A CA 1
ATOM 630 C C . PRO A 1 77 ? 31.630 -2.310 -55.944 1.00 57.94 77 PRO A C 1
ATOM 632 O O . PRO A 1 77 ? 31.356 -2.175 -57.139 1.00 57.94 77 PRO A O 1
ATOM 635 N N . SER A 1 78 ? 30.824 -2.910 -55.057 1.00 67.19 78 SER A N 1
ATOM 636 C CA . SER A 1 78 ? 29.461 -3.397 -55.329 1.00 67.19 78 SER A CA 1
ATOM 637 C C . SER A 1 78 ? 28.672 -2.383 -56.162 1.00 67.19 78 SER A C 1
ATOM 639 O O . SER A 1 78 ? 28.757 -1.179 -55.910 1.00 67.19 78 SER A O 1
ATOM 641 N N . LEU A 1 79 ? 27.880 -2.845 -57.138 1.00 70.06 79 LEU A N 1
ATOM 642 C CA . LEU A 1 79 ? 27.063 -1.952 -57.975 1.00 70.06 79 LEU A CA 1
ATOM 643 C C . LEU A 1 79 ? 26.158 -1.065 -57.107 1.00 70.06 79 LEU A C 1
ATOM 645 O O . LEU A 1 79 ? 25.995 0.119 -57.384 1.00 70.06 79 LEU A O 1
ATOM 649 N N . VAL A 1 80 ? 25.634 -1.636 -56.020 1.00 67.38 80 VAL A N 1
ATOM 650 C CA . VAL A 1 80 ? 24.808 -0.929 -55.036 1.00 67.38 80 VAL A CA 1
ATOM 651 C C . VAL A 1 80 ? 25.605 0.166 -54.332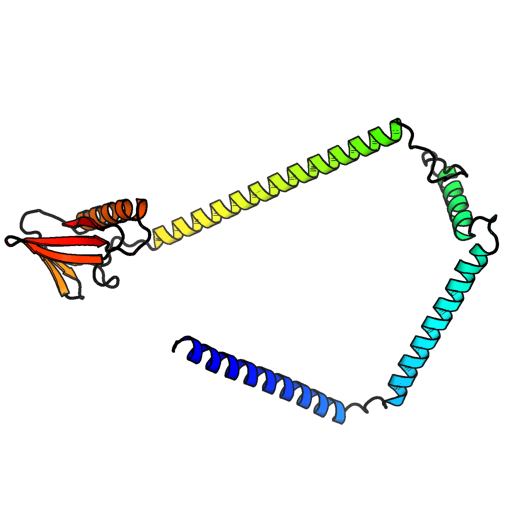 1.00 67.38 80 VAL A C 1
ATOM 653 O O . VAL A 1 80 ? 25.097 1.269 -54.172 1.00 67.38 80 VAL A O 1
ATOM 656 N N . ARG A 1 81 ? 26.867 -0.099 -53.969 1.00 69.62 81 ARG A N 1
ATOM 657 C CA . ARG A 1 81 ? 27.754 0.907 -53.366 1.00 69.62 81 ARG A CA 1
ATOM 658 C C . ARG A 1 81 ? 28.008 2.065 -54.331 1.00 69.62 81 ARG A C 1
ATOM 660 O O . ARG A 1 81 ? 27.919 3.211 -53.913 1.00 69.62 81 ARG A O 1
ATOM 667 N N . ASN A 1 82 ? 28.270 1.784 -55.606 1.00 71.56 82 ASN A N 1
ATOM 668 C CA . ASN A 1 82 ? 28.501 2.837 -56.601 1.00 71.56 82 ASN A CA 1
ATOM 669 C C . ASN A 1 82 ? 27.253 3.689 -56.837 1.00 71.56 82 ASN A C 1
ATOM 671 O O . ASN A 1 82 ? 27.363 4.908 -56.898 1.00 71.56 82 ASN A O 1
ATOM 675 N N . LEU A 1 83 ? 26.077 3.059 -56.916 1.00 77.69 83 LEU A N 1
ATOM 676 C CA . LEU A 1 83 ? 24.811 3.781 -57.029 1.00 77.69 83 LEU A CA 1
ATOM 677 C C . LEU A 1 83 ? 24.548 4.635 -55.786 1.00 77.69 83 LEU A C 1
ATOM 679 O O . LEU A 1 83 ? 24.213 5.800 -55.926 1.00 77.69 83 LEU A O 1
ATOM 683 N N . MET A 1 84 ? 24.778 4.108 -54.581 1.00 74.81 84 MET A N 1
ATOM 684 C CA . MET A 1 84 ? 24.636 4.886 -53.345 1.00 74.81 84 MET A CA 1
ATOM 685 C C . MET A 1 84 ? 25.591 6.084 -53.290 1.00 74.81 84 MET A C 1
ATOM 687 O O . MET A 1 84 ? 25.166 7.176 -52.933 1.00 74.81 84 MET A O 1
ATOM 691 N N . VAL A 1 85 ? 26.858 5.907 -53.678 1.00 76.81 85 VAL A N 1
ATOM 692 C CA . VAL A 1 85 ? 27.837 7.007 -53.740 1.00 76.81 85 VAL A CA 1
ATOM 693 C C . VAL A 1 85 ? 27.437 8.040 -54.794 1.00 76.81 85 VAL A C 1
ATOM 695 O O . VAL A 1 85 ? 27.578 9.236 -54.561 1.00 76.81 85 VAL A O 1
ATOM 698 N N . GLN A 1 86 ? 26.933 7.598 -55.946 1.00 76.69 86 GLN A N 1
ATOM 699 C CA . GLN A 1 86 ? 26.488 8.491 -57.011 1.00 76.69 86 GLN A CA 1
ATOM 700 C C . GLN A 1 86 ? 25.254 9.303 -56.595 1.00 76.69 86 GLN A C 1
ATOM 702 O O . GLN A 1 86 ? 25.268 10.518 -56.750 1.00 76.69 86 GLN A O 1
ATOM 707 N N . GLU A 1 87 ? 24.233 8.662 -56.023 1.00 81.75 87 GLU A N 1
ATOM 708 C CA . GLU A 1 87 ? 23.035 9.342 -55.508 1.00 81.75 87 GLU A CA 1
ATOM 709 C C . GLU A 1 87 ? 23.389 10.321 -54.379 1.00 81.75 87 GLU A C 1
ATOM 711 O O . GLU A 1 87 ? 22.899 11.446 -54.362 1.00 81.75 87 GLU A O 1
ATOM 716 N N . TRP A 1 88 ? 24.310 9.946 -53.481 1.00 74.25 88 TRP A N 1
ATOM 717 C CA . TRP A 1 88 ? 24.794 10.844 -52.428 1.00 74.25 88 TRP A CA 1
ATOM 718 C C . TRP A 1 88 ? 25.514 12.077 -52.989 1.00 74.25 88 TRP A C 1
ATOM 720 O O . TRP A 1 88 ? 25.284 13.194 -52.527 1.00 74.25 88 TRP A O 1
ATOM 730 N N . LYS A 1 89 ? 26.360 11.897 -54.014 1.00 78.56 89 LYS A N 1
ATOM 731 C CA . LYS A 1 89 ? 27.041 13.007 -54.704 1.00 78.56 89 LYS A CA 1
ATOM 732 C C . LYS A 1 89 ? 26.041 13.930 -55.415 1.00 78.56 89 LYS A C 1
ATOM 734 O O . LYS A 1 89 ? 26.239 15.142 -55.395 1.00 78.56 89 LYS A O 1
ATOM 739 N N . THR A 1 90 ? 24.968 13.388 -55.996 1.00 82.81 90 THR A N 1
ATOM 740 C CA . THR A 1 90 ? 23.880 14.189 -56.584 1.00 82.81 90 THR A CA 1
ATOM 741 C C . THR A 1 90 ? 23.152 15.009 -55.517 1.00 82.81 90 THR A C 1
ATOM 743 O O . THR A 1 90 ? 23.016 16.217 -55.678 1.00 82.81 90 THR A O 1
ATOM 746 N N . LEU A 1 91 ? 22.772 14.393 -54.392 1.00 79.00 91 LEU A N 1
ATOM 747 C CA . LEU A 1 91 ? 22.100 15.088 -53.285 1.00 79.00 91 LEU A CA 1
ATOM 748 C C . LEU A 1 91 ? 22.958 16.211 -52.688 1.00 79.00 91 LEU A C 1
ATOM 750 O O . LEU A 1 91 ? 22.449 17.292 -52.421 1.00 79.00 91 LEU A O 1
ATOM 754 N N . GLN A 1 92 ? 24.266 15.999 -52.534 1.00 75.31 92 GLN A N 1
ATOM 755 C CA . GLN A 1 92 ? 25.190 17.034 -52.058 1.00 75.31 92 GLN A CA 1
ATOM 756 C C . GLN A 1 92 ? 25.326 18.216 -53.033 1.00 75.31 92 GLN A C 1
ATOM 758 O O . GLN A 1 92 ? 25.547 19.350 -52.610 1.00 75.31 92 GLN A O 1
ATOM 763 N N . ALA A 1 93 ? 25.217 17.966 -54.340 1.00 74.06 93 ALA A N 1
ATOM 764 C CA . ALA A 1 93 ? 25.233 19.026 -55.345 1.00 74.06 93 ALA A CA 1
ATOM 765 C C . ALA A 1 93 ? 23.948 19.876 -55.320 1.00 74.06 93 ALA A C 1
ATOM 767 O O . ALA A 1 93 ? 23.983 21.043 -55.708 1.00 74.06 93 ALA A O 1
ATOM 768 N N . GLU A 1 94 ? 22.834 19.300 -54.862 1.00 77.75 94 GLU A N 1
ATOM 769 C CA . GLU A 1 94 ? 21.534 19.968 -54.734 1.00 77.75 94 GLU A CA 1
ATOM 770 C C . GLU A 1 94 ? 21.369 20.670 -53.372 1.00 77.75 94 GLU A C 1
ATOM 772 O O . GLU A 1 94 ? 20.883 21.801 -53.319 1.00 77.75 94 GLU A O 1
ATOM 777 N N . GLU A 1 95 ? 21.835 20.055 -52.280 1.00 66.38 95 GLU A N 1
ATOM 778 C CA . GLU A 1 95 ? 21.839 20.613 -50.924 1.00 66.38 95 GLU A CA 1
ATOM 779 C C . GLU A 1 95 ? 23.273 20.880 -50.439 1.00 66.38 95 GLU A C 1
ATOM 781 O O . GLU A 1 95 ? 23.981 19.991 -49.960 1.00 66.38 95 GLU A O 1
ATOM 786 N N . GLY A 1 96 ? 23.696 22.145 -50.515 1.00 57.50 96 GLY A N 1
ATOM 787 C CA . GLY A 1 96 ? 25.056 22.617 -50.205 1.00 57.50 96 GLY A CA 1
ATOM 788 C C . GLY A 1 96 ? 25.496 22.566 -48.730 1.00 57.50 96 GLY A C 1
ATOM 789 O O . GLY A 1 96 ? 26.257 23.431 -48.304 1.00 57.50 96 GLY A O 1
ATOM 790 N N . GLY A 1 97 ? 25.028 21.591 -47.949 1.00 66.81 97 GLY A N 1
ATOM 791 C CA . GLY A 1 97 ? 25.379 21.394 -46.535 1.00 66.81 97 GLY A CA 1
ATOM 792 C C . GLY A 1 97 ? 25.614 19.937 -46.125 1.00 66.81 97 GLY A C 1
ATOM 793 O O . GLY A 1 97 ? 25.881 19.676 -44.954 1.00 66.81 97 GLY A O 1
ATOM 794 N N . LEU A 1 98 ? 25.517 18.981 -47.055 1.00 63.59 98 LEU A N 1
ATOM 795 C CA . LEU A 1 98 ? 25.718 17.564 -46.747 1.00 63.59 98 LEU A CA 1
ATOM 796 C C . LEU A 1 98 ? 27.217 17.217 -46.627 1.00 63.59 98 LEU A C 1
ATOM 798 O O . LEU A 1 98 ? 28.018 17.701 -47.433 1.00 63.59 98 LEU A O 1
ATOM 802 N N . PRO A 1 99 ? 27.623 16.354 -45.676 1.00 61.94 99 PRO A N 1
ATOM 803 C CA . PRO A 1 99 ? 29.015 15.918 -45.529 1.00 61.94 99 PRO A CA 1
ATOM 804 C C . PRO A 1 99 ? 29.545 15.174 -46.768 1.00 61.94 99 PRO A C 1
ATOM 806 O O . PRO A 1 99 ? 28.826 14.384 -47.391 1.00 61.94 99 PRO A O 1
ATOM 809 N N . GLN A 1 100 ? 30.820 15.385 -47.127 1.00 59.38 100 GLN A N 1
ATOM 810 C CA . GLN A 1 100 ? 31.474 14.594 -48.179 1.00 59.38 100 GLN A CA 1
ATOM 811 C C . GLN A 1 100 ? 31.667 13.149 -47.709 1.00 59.38 100 GLN A C 1
ATOM 813 O O . GLN A 1 100 ? 32.412 12.895 -46.766 1.00 59.38 100 GLN A O 1
ATOM 818 N N . LEU A 1 101 ? 31.071 12.190 -48.425 1.00 54.41 101 LEU A N 1
ATOM 819 C CA . LEU A 1 101 ? 31.562 10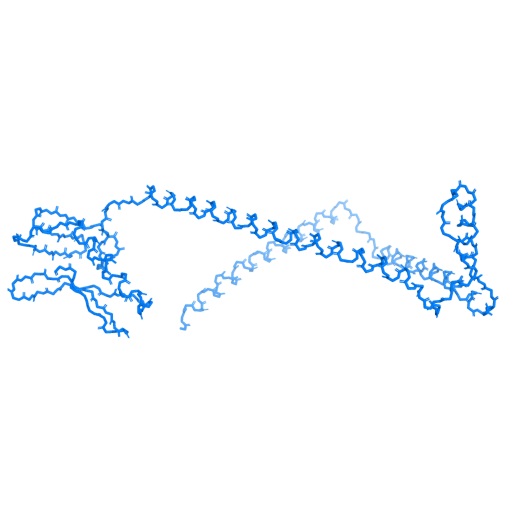.815 -48.384 1.00 54.41 101 LEU A CA 1
ATOM 820 C C . LEU A 1 101 ? 32.893 10.780 -49.142 1.00 54.41 101 LEU A C 1
ATOM 822 O O . LEU A 1 101 ? 32.912 10.835 -50.374 1.00 54.41 101 LEU A O 1
ATOM 826 N N . SER A 1 102 ? 34.009 10.721 -48.418 1.00 50.50 102 SER A N 1
ATOM 827 C CA . SER A 1 102 ? 35.299 10.420 -49.030 1.00 50.50 102 SER A CA 1
ATOM 828 C C . SER A 1 102 ? 35.249 9.004 -49.619 1.00 50.50 102 SER A C 1
ATOM 830 O O . SER A 1 102 ? 34.657 8.089 -49.043 1.00 50.50 102 SER A O 1
ATOM 832 N N . ASP A 1 103 ? 35.869 8.801 -50.786 1.00 47.47 103 ASP A N 1
ATOM 833 C CA . ASP A 1 103 ? 35.888 7.497 -51.473 1.00 47.47 103 ASP A CA 1
ATOM 834 C C . ASP A 1 103 ? 36.612 6.396 -50.646 1.00 47.47 103 ASP A C 1
ATOM 836 O O . ASP A 1 103 ? 36.568 5.217 -50.999 1.00 47.47 103 ASP A O 1
ATOM 840 N N . ASN A 1 104 ? 37.199 6.769 -49.500 1.00 46.56 104 ASN A N 1
ATOM 841 C CA . ASN A 1 104 ? 37.764 5.897 -48.478 1.00 46.56 104 ASN A CA 1
ATOM 842 C C . ASN A 1 104 ? 36.900 5.928 -47.206 1.00 46.56 104 ASN A C 1
ATOM 844 O O . ASN A 1 104 ? 37.363 6.363 -46.153 1.00 46.56 104 ASN A O 1
ATOM 848 N N . PHE A 1 105 ? 35.661 5.430 -47.274 1.00 45.47 105 PHE A N 1
ATOM 849 C CA . PHE A 1 105 ? 34.964 4.948 -46.075 1.00 45.47 105 PHE A CA 1
ATOM 850 C C . PHE A 1 105 ? 35.679 3.678 -45.588 1.00 45.47 105 PHE A C 1
ATOM 852 O O . PHE A 1 105 ? 35.218 2.549 -45.778 1.00 45.47 105 PHE A O 1
ATOM 859 N N . ASP A 1 106 ? 36.886 3.881 -45.071 1.00 42.53 106 ASP A N 1
ATOM 860 C CA . ASP A 1 106 ? 37.682 2.884 -44.396 1.00 42.53 106 ASP A CA 1
ATOM 861 C C . ASP A 1 106 ? 37.227 2.906 -42.942 1.00 42.53 106 ASP A C 1
ATOM 863 O O . ASP A 1 106 ? 37.341 3.915 -42.250 1.00 42.53 106 ASP A O 1
ATOM 867 N N . LEU A 1 107 ? 36.690 1.790 -42.465 1.00 47.66 107 LEU A N 1
ATOM 868 C CA . LEU A 1 107 ? 36.190 1.629 -41.095 1.00 47.66 107 LEU A CA 1
ATOM 869 C C . LEU A 1 107 ? 37.336 1.665 -40.046 1.00 47.66 107 LEU A C 1
ATOM 871 O O . LEU A 1 107 ? 37.167 1.193 -38.926 1.00 47.66 107 LEU A O 1
ATOM 875 N N . GLN A 1 108 ? 38.521 2.152 -40.433 1.00 43.41 108 GLN A N 1
ATOM 876 C CA . GLN A 1 108 ? 39.790 2.129 -39.702 1.00 43.41 108 GLN A CA 1
ATOM 877 C C . GLN A 1 108 ? 40.422 3.514 -39.499 1.00 43.41 108 GLN A C 1
ATOM 879 O O . GLN A 1 108 ? 41.412 3.605 -38.773 1.00 43.41 108 GLN A O 1
ATOM 884 N N . SER A 1 109 ? 39.880 4.597 -40.065 1.00 49.75 109 SER A N 1
ATOM 885 C CA . SER A 1 109 ? 40.291 5.940 -39.644 1.00 49.75 109 SER A CA 1
ATOM 886 C C . SER A 1 109 ? 39.647 6.260 -38.295 1.00 49.75 109 SER A C 1
ATOM 888 O O . SER A 1 109 ? 38.421 6.245 -38.183 1.00 49.75 109 SER A O 1
ATOM 890 N N . ALA A 1 110 ? 40.476 6.510 -37.276 1.00 50.59 110 ALA A N 1
ATOM 891 C CA . ALA A 1 110 ? 40.015 6.991 -35.979 1.00 50.59 110 ALA A CA 1
ATOM 892 C C . ALA A 1 110 ? 39.128 8.236 -36.186 1.00 50.59 110 ALA A C 1
ATOM 894 O O . ALA A 1 110 ? 39.499 9.083 -37.003 1.00 50.59 110 ALA A O 1
ATOM 895 N N . PRO A 1 111 ? 37.962 8.325 -35.519 1.00 53.06 111 PRO A N 1
ATOM 896 C CA . PRO A 1 111 ? 37.136 9.526 -35.581 1.00 53.06 111 PRO A CA 1
ATOM 897 C C . PRO A 1 111 ? 37.977 10.726 -35.136 1.00 53.06 111 PRO A C 1
ATOM 899 O O . PRO A 1 111 ? 38.783 10.599 -34.214 1.00 53.06 111 PRO A O 1
ATOM 902 N N . ASP A 1 112 ? 37.822 11.858 -35.821 1.00 58.06 112 ASP A N 1
ATOM 903 C CA . ASP A 1 112 ? 38.443 13.115 -35.403 1.00 58.06 112 ASP A CA 1
ATOM 904 C C . ASP A 1 112 ? 37.965 13.457 -33.979 1.00 58.06 112 ASP A C 1
ATOM 906 O O . ASP A 1 112 ? 36.805 13.196 -33.645 1.00 58.06 112 ASP A O 1
ATOM 910 N N . ASP A 1 113 ? 38.829 14.017 -33.125 1.00 60.72 113 ASP A N 1
ATOM 911 C CA . ASP A 1 113 ? 38.504 14.281 -31.705 1.00 60.72 113 ASP A CA 1
ATOM 912 C C . ASP A 1 113 ? 37.235 15.152 -31.566 1.00 60.72 113 ASP A C 1
ATOM 914 O O . ASP A 1 113 ? 36.462 15.019 -30.615 1.00 60.72 113 ASP A O 1
ATOM 918 N N . THR A 1 114 ? 36.974 15.991 -32.572 1.00 62.25 114 THR A N 1
ATOM 919 C CA . THR A 1 114 ? 35.785 16.836 -32.712 1.00 62.25 114 THR A CA 1
ATOM 920 C C . THR A 1 114 ? 34.477 16.047 -32.891 1.00 62.25 114 THR A C 1
ATOM 922 O O . THR A 1 114 ? 33.452 16.431 -32.325 1.00 62.25 114 THR A O 1
ATOM 925 N N . ASP A 1 115 ? 34.499 14.924 -33.618 1.00 75.75 115 ASP A N 1
ATOM 926 C CA . ASP A 1 115 ? 33.328 14.058 -33.832 1.00 75.75 115 ASP A CA 1
ATOM 927 C C . ASP A 1 115 ? 32.998 13.242 -32.571 1.00 75.75 115 ASP A C 1
ATOM 929 O O . ASP A 1 115 ? 31.832 12.974 -32.272 1.00 75.75 115 ASP A O 1
ATOM 933 N N . VAL A 1 116 ? 34.021 12.865 -31.795 1.00 82.94 116 VAL A N 1
ATOM 934 C CA . VAL A 1 116 ? 33.849 12.120 -30.539 1.00 82.94 116 VAL A CA 1
ATOM 935 C C . VAL A 1 116 ? 33.192 12.995 -29.473 1.00 82.94 116 VAL A C 1
ATOM 937 O O . VAL A 1 116 ? 32.239 12.554 -28.831 1.00 82.94 116 VAL A O 1
ATOM 940 N N . GLU A 1 117 ? 33.647 14.240 -29.313 1.00 84.00 117 GLU A N 1
ATOM 941 C CA . GLU A 1 117 ? 33.078 15.182 -28.341 1.00 84.00 117 GLU A CA 1
ATOM 942 C C . GLU A 1 117 ? 31.605 15.497 -28.652 1.00 84.00 117 GLU A C 1
ATOM 944 O O . GLU A 1 117 ? 30.759 15.531 -27.756 1.00 84.00 117 GLU A O 1
ATOM 949 N N . GLN A 1 118 ? 31.258 15.639 -29.937 1.00 87.50 118 GLN A N 1
ATOM 950 C CA . GLN A 1 118 ? 29.873 15.860 -30.355 1.00 87.50 118 GLN A CA 1
ATOM 951 C C . GLN A 1 118 ? 28.971 14.660 -30.032 1.00 87.50 118 GLN A C 1
ATOM 953 O O . GLN A 1 118 ? 27.863 14.838 -29.522 1.00 87.50 118 GLN A O 1
ATOM 958 N N . VAL A 1 119 ? 29.443 13.435 -30.279 1.00 89.75 119 VAL A N 1
ATOM 959 C CA . VAL A 1 119 ? 28.706 12.213 -29.923 1.00 89.75 119 VAL A CA 1
ATOM 960 C C . VAL A 1 119 ? 28.538 12.092 -28.406 1.00 89.75 119 VAL A C 1
ATOM 962 O O . VAL A 1 119 ? 27.448 11.754 -27.946 1.00 89.75 119 VAL A O 1
ATOM 965 N N . LEU A 1 120 ? 29.572 12.404 -27.619 1.00 90.81 120 LEU A N 1
ATOM 966 C CA . LEU A 1 120 ? 29.493 12.393 -26.155 1.00 90.81 120 LEU A CA 1
ATOM 967 C C . LEU A 1 120 ? 28.483 13.419 -25.623 1.00 90.81 120 LEU A C 1
ATOM 969 O O . LEU A 1 120 ? 27.702 13.083 -24.735 1.00 90.81 120 LEU A O 1
ATOM 973 N N . SER A 1 121 ? 28.434 14.624 -26.201 1.00 93.69 121 SER A N 1
ATOM 974 C CA . SER A 1 121 ? 27.438 15.642 -25.845 1.00 93.69 121 SER A CA 1
ATOM 975 C C . SER A 1 121 ? 26.007 15.161 -26.095 1.00 93.69 121 SER A C 1
ATOM 977 O O . SER A 1 121 ? 25.148 15.326 -25.232 1.00 93.69 121 SER A O 1
ATOM 979 N N . ILE A 1 122 ? 25.750 14.535 -27.249 1.00 94.88 122 ILE A N 1
ATOM 980 C CA . ILE A 1 122 ? 24.427 13.984 -27.586 1.00 94.88 122 ILE A CA 1
ATOM 981 C C . ILE A 1 122 ? 24.049 12.859 -26.613 1.00 94.88 122 ILE A C 1
ATOM 983 O O . ILE A 1 122 ? 22.908 12.774 -26.166 1.00 94.88 122 ILE A O 1
ATOM 987 N N . LEU A 1 123 ? 24.998 11.989 -26.257 1.00 96.06 123 LEU A N 1
ATOM 988 C CA . LEU A 1 123 ? 24.748 10.908 -25.302 1.00 96.06 123 LEU A CA 1
ATOM 989 C C . LEU A 1 123 ? 24.441 11.432 -23.894 1.00 96.06 123 LEU A C 1
ATOM 991 O O . LEU A 1 123 ? 23.579 10.864 -23.223 1.00 96.06 123 LEU A O 1
ATOM 995 N N . GLU A 1 124 ? 25.110 12.497 -23.446 1.00 96.75 124 GLU A N 1
ATOM 996 C CA . GLU A 1 124 ? 24.817 13.108 -22.146 1.00 96.75 124 GLU A CA 1
ATOM 997 C C . GLU A 1 124 ? 23.451 13.810 -22.144 1.00 96.75 124 GLU A C 1
ATOM 999 O O . GLU A 1 124 ? 22.718 13.694 -21.164 1.00 96.75 124 GLU A O 1
ATOM 1004 N N . GLU A 1 125 ? 23.057 14.454 -23.248 1.00 97.38 125 GLU A N 1
ATOM 1005 C CA . GLU A 1 125 ? 21.716 15.030 -23.411 1.00 97.38 125 GLU A CA 1
ATOM 1006 C C . GLU A 1 125 ? 20.629 13.947 -23.344 1.00 97.38 125 GLU A C 1
ATOM 1008 O O . GLU A 1 125 ? 19.731 14.033 -22.507 1.00 97.38 125 GLU A O 1
ATOM 1013 N N . ILE A 1 126 ? 20.770 12.864 -24.119 1.00 97.69 126 ILE A N 1
ATOM 1014 C CA . ILE A 1 126 ? 19.836 11.723 -24.094 1.00 97.69 126 ILE A CA 1
ATOM 1015 C C . ILE A 1 126 ? 19.751 11.116 -22.689 1.00 97.69 126 ILE A C 1
ATOM 1017 O O . ILE A 1 126 ? 18.669 10.801 -22.196 1.00 97.69 126 ILE A O 1
ATOM 1021 N N . LYS A 1 127 ? 20.892 10.935 -22.019 1.00 97.06 127 LYS A N 1
ATOM 1022 C CA . LYS A 1 127 ? 20.933 10.398 -20.655 1.00 97.06 127 LYS A CA 1
ATOM 1023 C C . LYS A 1 127 ? 20.226 11.324 -19.664 1.00 97.06 127 LYS A C 1
ATOM 1025 O O . LYS A 1 127 ? 19.501 10.834 -18.801 1.00 97.06 127 LYS A O 1
ATOM 1030 N N . SER A 1 128 ? 20.427 12.633 -19.785 1.00 98.00 128 SER A N 1
ATOM 1031 C CA . SER A 1 128 ? 19.757 13.639 -18.960 1.00 98.00 128 SER A CA 1
ATOM 1032 C C . SER A 1 128 ? 18.237 13.592 -19.149 1.00 98.00 128 SER A C 1
ATOM 1034 O O . SER A 1 128 ? 17.499 13.523 -18.168 1.00 98.00 128 SER A O 1
ATOM 1036 N N . GLU A 1 129 ? 17.761 13.528 -20.397 1.00 98.00 129 GLU A N 1
ATOM 1037 C CA . GLU A 1 129 ? 16.333 13.386 -20.707 1.00 98.00 129 GLU A CA 1
ATOM 1038 C C . GLU A 1 129 ? 15.728 12.110 -20.107 1.00 98.00 129 GLU A C 1
ATOM 1040 O O . GLU A 1 129 ? 14.649 12.156 -19.516 1.00 98.00 129 GLU A O 1
ATOM 1045 N N . LEU A 1 130 ? 16.435 10.979 -20.204 1.00 98.25 130 LEU A N 1
ATOM 1046 C CA . LEU A 1 130 ? 15.978 9.709 -19.635 1.00 98.25 130 LEU A CA 1
ATOM 1047 C C . LEU A 1 130 ? 15.859 9.758 -18.107 1.00 98.25 130 LEU A C 1
ATOM 1049 O O . LEU A 1 130 ? 14.890 9.235 -17.562 1.00 98.25 130 LEU A O 1
ATOM 1053 N N . LEU A 1 131 ? 16.809 10.397 -17.419 1.00 98.31 131 LEU A N 1
ATOM 1054 C CA . LEU A 1 131 ? 16.754 10.561 -15.962 1.00 98.31 131 LEU A CA 1
ATOM 1055 C C . LEU A 1 131 ? 15.586 11.458 -15.535 1.00 98.31 131 LEU A C 1
ATOM 1057 O O . LEU A 1 131 ? 14.894 11.150 -14.565 1.00 98.31 131 LEU A O 1
ATOM 1061 N N . LEU A 1 132 ? 15.340 12.547 -16.270 1.00 98.31 132 LEU A N 1
ATOM 1062 C CA . LEU A 1 132 ? 14.193 13.424 -16.018 1.00 98.31 132 LEU A CA 1
ATOM 1063 C C . LEU A 1 132 ? 12.867 12.686 -16.219 1.00 98.31 132 LEU A C 1
ATOM 1065 O O . LEU A 1 132 ? 11.933 12.861 -15.436 1.00 98.31 132 LEU A O 1
ATOM 1069 N N . GLU A 1 133 ? 12.786 11.845 -17.246 1.00 98.00 133 GLU A N 1
ATOM 1070 C CA . GLU A 1 133 ? 11.604 11.036 -17.520 1.00 98.00 133 GLU A CA 1
ATOM 1071 C C . GLU A 1 133 ? 11.367 9.978 -16.436 1.00 98.00 133 GLU A C 1
ATOM 1073 O O . GLU A 1 133 ? 10.240 9.830 -15.967 1.00 98.00 133 GLU A O 1
ATOM 1078 N N . GLU A 1 134 ? 12.416 9.285 -15.989 1.00 98.00 134 GLU A N 1
ATOM 1079 C CA . GLU A 1 134 ? 12.329 8.336 -14.875 1.00 98.00 134 GLU A CA 1
ATOM 1080 C C . GLU A 1 134 ? 11.807 9.025 -13.610 1.00 98.00 134 GLU A C 1
ATOM 1082 O O . GLU A 1 134 ? 10.851 8.548 -12.993 1.00 98.00 134 GLU A O 1
ATOM 1087 N N . GLN A 1 135 ? 12.376 10.182 -13.260 1.00 97.81 135 GLN A N 1
ATOM 1088 C CA . GLN A 1 135 ? 11.926 10.952 -12.106 1.00 97.81 135 GLN A CA 1
ATOM 1089 C C . GLN A 1 135 ? 10.457 11.372 -12.249 1.00 97.81 135 GLN A C 1
ATOM 1091 O O . GLN A 1 135 ? 9.679 11.221 -11.308 1.00 97.81 135 GLN A O 1
ATOM 1096 N N . ARG A 1 136 ? 10.047 11.842 -13.432 1.00 98.25 136 ARG A N 1
ATOM 1097 C CA . ARG A 1 136 ? 8.655 12.221 -13.706 1.00 98.25 136 ARG A CA 1
ATOM 1098 C C . ARG A 1 136 ? 7.693 11.049 -13.517 1.00 98.25 136 ARG A C 1
ATOM 1100 O O . ARG A 1 136 ? 6.636 11.231 -12.915 1.00 98.25 136 ARG A O 1
ATOM 1107 N N . ILE A 1 137 ? 8.054 9.863 -14.010 1.00 98.12 137 ILE A N 1
ATOM 1108 C CA . ILE A 1 137 ? 7.252 8.641 -13.863 1.00 98.12 137 ILE A CA 1
ATOM 1109 C C . ILE A 1 137 ? 7.109 8.268 -12.385 1.00 98.12 137 ILE A C 1
ATOM 1111 O O . ILE A 1 137 ? 6.004 7.950 -11.941 1.00 98.12 137 ILE A O 1
ATOM 1115 N N . LEU A 1 138 ? 8.200 8.323 -11.614 1.00 98.25 138 LEU A N 1
ATOM 1116 C CA . LEU A 1 138 ? 8.164 8.038 -10.178 1.00 98.25 138 LEU A CA 1
ATOM 1117 C C . LEU A 1 138 ? 7.266 9.032 -9.435 1.00 98.25 138 LEU A C 1
ATOM 1119 O O . LEU A 1 138 ? 6.397 8.615 -8.673 1.00 98.25 138 LEU A O 1
ATOM 1123 N N . GLU A 1 139 ? 7.400 10.328 -9.713 1.00 98.44 139 GLU A N 1
ATOM 1124 C CA . GLU A 1 139 ? 6.566 11.364 -9.099 1.00 98.44 139 GLU A CA 1
ATOM 1125 C C . GLU A 1 139 ? 5.077 11.211 -9.447 1.00 98.44 139 GLU A C 1
ATOM 1127 O O . GLU A 1 139 ? 4.209 11.462 -8.610 1.00 98.44 139 GLU A O 1
ATOM 1132 N N . GLU A 1 140 ? 4.751 10.833 -10.685 1.00 98.19 140 GLU A N 1
ATOM 1133 C CA . GLU A 1 140 ? 3.371 10.557 -11.097 1.00 98.19 140 GLU A CA 1
ATOM 1134 C C . GLU A 1 140 ? 2.808 9.328 -10.374 1.00 98.19 140 GLU A C 1
ATOM 1136 O O . GLU A 1 140 ? 1.682 9.370 -9.870 1.00 98.19 140 GLU A O 1
ATOM 1141 N N . TYR A 1 141 ? 3.606 8.264 -10.259 1.00 98.19 141 TYR A N 1
ATOM 1142 C CA . TYR A 1 141 ? 3.224 7.060 -9.528 1.00 98.19 141 TYR A CA 1
ATOM 1143 C C . TYR A 1 141 ? 2.986 7.348 -8.042 1.00 98.19 141 TYR A C 1
ATOM 1145 O O . TYR A 1 141 ? 1.960 6.941 -7.500 1.00 98.19 141 TYR A O 1
ATOM 1153 N N . GLU A 1 142 ? 3.879 8.094 -7.390 1.00 98.25 142 GLU A N 1
ATOM 1154 C CA . GLU A 1 142 ? 3.722 8.502 -5.990 1.00 98.25 142 GLU A CA 1
ATOM 1155 C C . GLU A 1 142 ? 2.458 9.344 -5.782 1.00 98.25 142 GLU A C 1
ATOM 1157 O O . GLU A 1 142 ? 1.711 9.112 -4.831 1.00 98.25 142 GLU A O 1
ATOM 1162 N N . LYS A 1 143 ? 2.161 10.276 -6.698 1.00 98.19 143 LYS A N 1
ATOM 1163 C CA . LYS A 1 143 ? 0.919 11.066 -6.660 1.00 98.19 143 LYS A CA 1
ATOM 1164 C C . LYS A 1 143 ? -0.322 10.191 -6.818 1.00 98.19 143 LYS A C 1
ATOM 1166 O O . LYS A 1 143 ? -1.292 10.393 -6.088 1.00 98.19 143 LYS A O 1
ATOM 1171 N N . SER A 1 144 ? -0.303 9.230 -7.743 1.00 98.06 144 SER A N 1
ATOM 1172 C CA . SER A 1 144 ? -1.407 8.280 -7.928 1.00 98.06 144 SER A CA 1
ATOM 1173 C C . SER A 1 144 ? -1.610 7.424 -6.683 1.00 98.06 144 SER A C 1
ATOM 1175 O O . SER A 1 144 ? -2.734 7.284 -6.212 1.00 98.06 144 SER A O 1
ATOM 1177 N N . LEU A 1 145 ? -0.523 6.900 -6.114 1.00 98.19 145 LEU A N 1
ATOM 1178 C CA . LEU A 1 145 ? -0.569 6.075 -4.915 1.00 98.19 145 LEU A CA 1
ATOM 1179 C C . LEU A 1 145 ? -1.129 6.860 -3.724 1.00 98.19 145 LEU A C 1
ATOM 1181 O O . LEU A 1 145 ? -2.000 6.357 -3.022 1.00 98.19 145 LEU A O 1
ATOM 1185 N N . ALA A 1 146 ? -0.683 8.103 -3.533 1.00 98.12 146 ALA A N 1
ATOM 1186 C CA . ALA A 1 146 ? -1.192 8.975 -2.480 1.00 98.12 146 ALA A CA 1
ATOM 1187 C C . ALA A 1 146 ? -2.688 9.289 -2.659 1.00 98.12 146 ALA A C 1
ATOM 1189 O O . ALA A 1 146 ? -3.431 9.358 -1.679 1.00 98.12 146 ALA A O 1
ATOM 1190 N N . PHE A 1 147 ? -3.149 9.463 -3.901 1.00 98.12 147 PHE A N 1
ATOM 1191 C CA . PHE A 1 147 ? -4.568 9.653 -4.199 1.00 98.12 147 PHE A CA 1
ATOM 1192 C C . PHE A 1 147 ? -5.393 8.402 -3.875 1.00 98.12 147 PHE A C 1
ATOM 1194 O O . PHE A 1 147 ? -6.426 8.506 -3.210 1.00 98.12 147 PHE A O 1
ATOM 1201 N N . ASP A 1 148 ? -4.925 7.228 -4.299 1.00 97.69 148 ASP A N 1
ATOM 1202 C CA . ASP A 1 148 ? -5.588 5.954 -4.024 1.00 97.69 148 ASP A CA 1
ATOM 1203 C C . ASP A 1 148 ? -5.635 5.669 -2.517 1.00 97.69 148 ASP A C 1
ATOM 1205 O O . ASP A 1 148 ? -6.686 5.305 -1.987 1.00 97.69 148 ASP A O 1
ATOM 1209 N N . GLU A 1 149 ? -4.532 5.901 -1.799 1.00 97.75 149 GLU A N 1
ATOM 1210 C CA . GLU A 1 149 ? -4.459 5.774 -0.342 1.00 97.75 149 GLU A CA 1
ATOM 1211 C C . GLU A 1 149 ? -5.440 6.724 0.353 1.00 97.75 149 GLU A C 1
ATOM 1213 O O . GLU A 1 149 ? -6.203 6.297 1.222 1.00 97.75 149 GLU A O 1
ATOM 1218 N N . ALA A 1 150 ? -5.487 7.994 -0.059 1.00 97.06 150 ALA A N 1
ATOM 1219 C CA . ALA A 1 150 ? -6.439 8.958 0.482 1.00 97.06 150 ALA A CA 1
ATOM 1220 C C . ALA A 1 150 ? -7.894 8.531 0.223 1.00 97.06 150 ALA A C 1
ATOM 1222 O O . ALA A 1 150 ? -8.740 8.638 1.113 1.00 97.06 150 ALA A O 1
ATOM 1223 N N . GLY A 1 151 ? -8.185 8.001 -0.968 1.00 97.00 151 GLY A N 1
ATOM 1224 C CA . GLY A 1 151 ? -9.497 7.459 -1.316 1.00 97.00 151 GLY A CA 1
ATOM 1225 C C . GLY A 1 151 ? -9.886 6.254 -0.456 1.00 97.00 151 GLY A C 1
ATOM 1226 O O . GLY A 1 151 ? -11.008 6.194 0.052 1.00 97.00 151 GLY A O 1
ATOM 1227 N N . LEU A 1 152 ? -8.957 5.318 -0.240 1.00 97.00 152 LEU A N 1
ATOM 1228 C CA . LEU A 1 152 ? -9.161 4.158 0.630 1.00 97.00 152 LEU A CA 1
ATOM 1229 C C . LEU A 1 152 ? -9.379 4.575 2.086 1.00 97.00 152 LEU A C 1
ATOM 1231 O O . LEU A 1 152 ? -10.322 4.095 2.715 1.00 97.00 152 LEU A O 1
ATOM 1235 N N . CYS A 1 153 ? -8.568 5.494 2.610 1.00 95.69 153 CYS A N 1
ATOM 1236 C CA . CYS A 1 153 ? -8.733 6.043 3.955 1.00 95.69 153 CYS A CA 1
ATOM 1237 C C . CYS A 1 153 ? -10.102 6.715 4.123 1.00 95.69 153 CYS A C 1
ATOM 1239 O O . CYS A 1 153 ? -10.807 6.426 5.087 1.00 95.69 153 CYS A O 1
ATOM 1241 N N . ALA A 1 154 ? -10.534 7.523 3.150 1.00 95.75 154 ALA A N 1
ATOM 1242 C CA . ALA A 1 154 ? -11.851 8.155 3.178 1.00 95.75 154 ALA A CA 1
ATOM 1243 C C . ALA A 1 154 ? -13.000 7.131 3.134 1.00 95.75 154 ALA A C 1
ATOM 1245 O O . ALA A 1 154 ? -14.003 7.299 3.828 1.00 95.75 154 ALA A O 1
ATOM 1246 N N . ALA A 1 155 ? -12.870 6.061 2.343 1.00 95.19 155 ALA A N 1
ATOM 1247 C CA . ALA A 1 155 ? -13.854 4.980 2.307 1.00 95.19 155 ALA A CA 1
ATOM 1248 C C . ALA A 1 155 ? -13.902 4.207 3.636 1.00 95.19 155 ALA A C 1
ATOM 1250 O O . ALA A 1 155 ? -14.985 3.894 4.129 1.00 95.19 155 ALA A O 1
ATOM 1251 N N . ILE A 1 156 ? -12.742 3.938 4.243 1.00 93.88 156 ILE A N 1
ATOM 1252 C CA . ILE A 1 156 ? -12.644 3.340 5.576 1.00 93.88 156 ILE A CA 1
ATOM 1253 C C . ILE A 1 156 ? -13.341 4.237 6.601 1.00 93.88 156 ILE A C 1
ATOM 1255 O O . ILE A 1 156 ? -14.144 3.737 7.381 1.00 93.88 156 ILE A O 1
ATOM 1259 N N . ASP A 1 157 ? -13.096 5.547 6.581 1.00 91.19 157 ASP A N 1
ATOM 1260 C CA . ASP A 1 157 ? -13.713 6.491 7.518 1.00 91.19 157 ASP A CA 1
ATOM 1261 C C . ASP A 1 157 ? -15.235 6.573 7.368 1.00 91.19 157 ASP A C 1
ATOM 1263 O O . ASP A 1 157 ? -15.940 6.682 8.367 1.00 91.19 157 ASP A O 1
ATOM 1267 N N . GLN A 1 158 ? -15.761 6.436 6.149 1.00 91.31 158 GLN A N 1
ATOM 1268 C CA . GLN A 1 158 ? -17.208 6.351 5.910 1.00 91.31 158 GLN A CA 1
ATOM 1269 C C . GLN A 1 158 ? -17.833 5.051 6.436 1.00 91.31 158 GLN A C 1
ATOM 1271 O O . GLN A 1 158 ? -19.012 5.036 6.786 1.00 91.31 158 GLN A O 1
ATOM 1276 N N . LEU A 1 159 ? -17.068 3.957 6.460 1.00 88.25 159 LEU A N 1
ATOM 1277 C CA . LEU A 1 159 ? -17.525 2.643 6.924 1.00 88.25 159 LEU A CA 1
ATOM 1278 C C . LEU A 1 159 ? -17.237 2.394 8.409 1.00 88.25 159 LEU A C 1
ATOM 1280 O O . LEU A 1 159 ? -17.792 1.455 8.984 1.00 88.25 159 LEU A O 1
ATOM 1284 N N . LYS A 1 160 ? -16.376 3.201 9.038 1.00 84.50 160 LYS A N 1
ATOM 1285 C CA . LYS A 1 160 ? -16.077 3.116 10.468 1.00 84.50 160 LYS A CA 1
ATOM 1286 C C . LYS A 1 160 ? -17.341 3.416 11.269 1.00 84.50 160 LYS A C 1
ATOM 1288 O O . LYS A 1 160 ? -17.852 4.530 11.279 1.00 84.50 160 LYS A O 1
ATOM 1293 N N . THR A 1 161 ? -17.818 2.408 11.984 1.00 83.31 161 THR A N 1
ATOM 1294 C CA . THR A 1 161 ? -18.851 2.551 13.010 1.00 83.31 161 THR A CA 1
ATOM 1295 C C . THR A 1 161 ? -18.201 2.732 14.379 1.00 83.31 161 THR A C 1
ATOM 1297 O O . THR A 1 161 ? -17.165 2.128 14.655 1.00 83.31 161 THR A O 1
ATOM 1300 N N . ASP A 1 162 ? -18.836 3.486 15.279 1.00 81.62 162 ASP A N 1
ATOM 1301 C CA . ASP A 1 162 ? -18.378 3.625 16.675 1.00 81.62 162 ASP A CA 1
ATOM 1302 C C . ASP A 1 162 ? -18.549 2.347 17.516 1.00 81.62 162 ASP A C 1
ATOM 1304 O O . ASP A 1 162 ? -18.123 2.280 18.670 1.00 81.62 162 ASP A O 1
ATOM 1308 N N . GLU A 1 163 ? -19.148 1.312 16.933 1.00 89.06 163 GLU A N 1
ATOM 1309 C CA . GLU A 1 163 ? -19.349 0.016 17.562 1.00 89.06 163 GLU A CA 1
ATOM 1310 C C . GLU A 1 163 ? -18.025 -0.723 17.795 1.00 89.06 163 GLU A C 1
ATOM 1312 O O . GLU A 1 163 ? -17.206 -0.901 16.892 1.00 89.06 163 GLU A O 1
ATOM 1317 N N . VAL A 1 164 ? -17.836 -1.219 19.018 1.00 90.56 164 VAL A N 1
ATOM 1318 C CA . VAL A 1 164 ? -16.687 -2.057 19.374 1.00 90.56 164 VAL A CA 1
ATOM 1319 C C . VAL A 1 164 ? -17.066 -3.517 19.187 1.00 90.56 164 VAL A C 1
ATOM 1321 O O . VAL A 1 164 ? -17.949 -4.027 19.877 1.00 90.56 164 VAL A O 1
ATOM 1324 N N . ILE A 1 165 ? -16.387 -4.215 18.279 1.00 92.50 165 ILE A N 1
ATOM 1325 C CA . ILE A 1 165 ? -16.591 -5.653 18.083 1.00 92.50 165 ILE A CA 1
ATOM 1326 C C . ILE A 1 165 ? -16.028 -6.425 19.277 1.00 92.50 165 ILE A C 1
ATOM 1328 O O . ILE A 1 165 ? -14.913 -6.187 19.735 1.00 92.50 165 ILE A O 1
ATOM 1332 N N . CYS A 1 166 ? -16.798 -7.391 19.775 1.00 92.50 166 CYS A N 1
ATOM 1333 C CA . CYS A 1 166 ? -16.417 -8.203 20.920 1.00 92.50 166 CYS A CA 1
ATOM 1334 C C . CYS A 1 166 ? -15.101 -8.965 20.656 1.00 92.50 166 CYS A C 1
ATOM 1336 O O . CYS A 1 166 ? -15.067 -9.815 19.758 1.00 92.50 166 CYS A O 1
ATOM 1338 N N 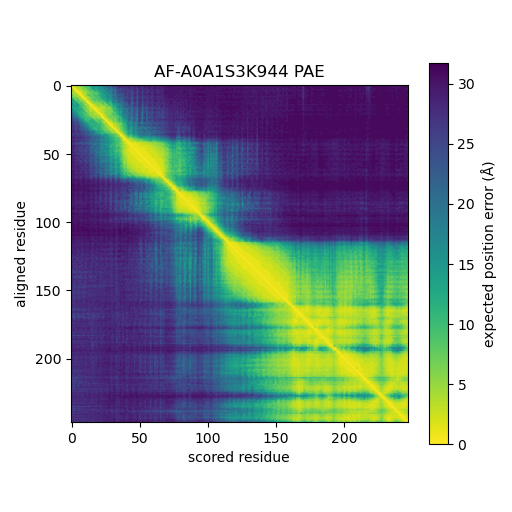. PRO A 1 167 ? -14.055 -8.766 21.480 1.00 91.50 167 PRO A N 1
ATOM 1339 C CA . PRO A 1 167 ? -12.732 -9.347 21.245 1.00 91.50 167 PRO A CA 1
ATOM 1340 C C . PRO A 1 167 ? -12.683 -10.875 21.430 1.00 91.50 167 PRO A C 1
ATOM 1342 O O . PRO A 1 167 ? -11.784 -11.535 20.916 1.00 91.50 167 PRO A O 1
ATOM 1345 N N . ILE A 1 168 ? -13.676 -11.463 22.110 1.00 90.88 168 ILE A N 1
ATOM 1346 C CA . ILE A 1 168 ? -13.761 -12.916 22.332 1.00 90.88 168 ILE A CA 1
ATOM 1347 C C . ILE A 1 168 ? -14.351 -13.632 21.115 1.00 90.88 168 ILE A C 1
ATOM 1349 O O . ILE A 1 168 ? -13.817 -14.642 20.667 1.00 90.88 168 ILE A O 1
ATOM 1353 N N . CYS A 1 169 ? -15.470 -13.135 20.575 1.00 91.94 169 CYS A N 1
ATOM 1354 C CA . CYS A 1 169 ? -16.155 -13.805 19.463 1.00 91.94 169 CYS A CA 1
ATOM 1355 C C . CYS A 1 169 ? -15.809 -13.243 18.083 1.00 91.94 169 CYS A C 1
ATOM 1357 O O . CYS A 1 169 ? -16.112 -13.906 17.091 1.00 91.94 169 CYS A O 1
ATOM 1359 N N . LYS A 1 170 ? -15.214 -12.042 18.019 1.00 90.94 170 LYS A N 1
ATOM 1360 C CA . LYS A 1 170 ? -14.831 -11.318 16.796 1.00 90.94 170 LYS A CA 1
ATOM 1361 C C . LYS A 1 170 ? -15.978 -11.141 15.782 1.00 90.94 170 LYS A C 1
ATOM 1363 O O . LYS A 1 170 ? -15.734 -11.057 14.584 1.00 90.94 170 LYS A O 1
ATOM 1368 N N . LYS A 1 171 ? -17.236 -11.154 16.244 1.00 91.12 171 LYS A N 1
ATOM 1369 C CA . LYS A 1 171 ? -18.433 -11.189 15.377 1.00 91.12 171 LYS A CA 1
ATOM 1370 C C . LYS A 1 171 ? -19.488 -10.150 15.729 1.00 91.12 171 LYS A C 1
ATOM 1372 O O . LYS A 1 171 ? -19.984 -9.479 14.838 1.00 91.12 171 LYS A O 1
ATOM 1377 N N . ASN A 1 172 ? -19.855 -10.052 17.004 1.00 92.56 172 ASN A N 1
ATOM 1378 C CA . ASN A 1 172 ? -20.958 -9.196 17.442 1.00 92.56 172 ASN A CA 1
ATOM 1379 C C . ASN A 1 172 ? -20.426 -7.927 18.126 1.00 92.56 172 ASN A C 1
ATOM 1381 O O . ASN A 1 172 ? -19.406 -8.022 18.820 1.00 92.56 172 ASN A O 1
ATOM 1385 N N . PRO A 1 173 ? -21.117 -6.782 17.994 1.00 92.88 173 PRO A N 1
ATOM 1386 C CA . PRO A 1 173 ? -20.787 -5.575 18.741 1.00 92.88 173 PRO A CA 1
ATOM 1387 C C . PRO A 1 173 ? -21.041 -5.766 20.243 1.00 92.88 173 PRO A C 1
ATOM 1389 O O . PRO A 1 173 ? -21.924 -6.526 20.658 1.00 92.88 173 PRO A O 1
ATOM 1392 N N . LEU A 1 174 ? -20.244 -5.089 21.067 1.00 92.62 174 LEU A N 1
ATOM 1393 C CA . LEU A 1 174 ? -20.468 -4.983 22.504 1.00 92.62 174 LEU A CA 1
ATOM 1394 C C . LEU A 1 174 ? -21.661 -4.066 22.771 1.00 92.62 174 LEU A C 1
ATOM 1396 O O . LEU A 1 174 ? -21.797 -3.007 22.164 1.00 92.62 174 LEU A O 1
ATOM 1400 N N . MET A 1 175 ? -22.508 -4.463 23.715 1.00 91.81 175 MET A N 1
ATOM 1401 C CA . MET A 1 175 ? -23.647 -3.673 24.168 1.00 91.81 175 MET A CA 1
ATOM 1402 C C . MET A 1 175 ? -23.465 -3.311 25.637 1.00 91.81 175 MET A C 1
ATOM 1404 O O . MET A 1 175 ? -22.998 -4.126 26.432 1.00 91.81 175 MET A O 1
ATOM 1408 N N . GLN A 1 176 ? -23.863 -2.096 26.003 1.00 90.50 176 GLN A N 1
ATOM 1409 C CA . GLN A 1 176 ? -23.784 -1.603 27.373 1.00 90.50 176 GLN A CA 1
ATOM 1410 C C . GLN A 1 176 ? -25.185 -1.312 27.898 1.00 90.50 176 GLN A C 1
ATOM 1412 O O . GLN A 1 176 ? -25.972 -0.606 27.271 1.00 90.50 176 GLN A O 1
ATOM 1417 N N . ASN A 1 177 ? -25.490 -1.842 29.079 1.00 88.50 177 ASN A N 1
ATOM 1418 C CA . ASN A 1 177 ? -26.683 -1.505 29.839 1.00 88.50 177 ASN A CA 1
ATOM 1419 C C . ASN A 1 177 ? -26.256 -1.039 31.232 1.00 88.50 177 ASN A C 1
ATOM 1421 O O . ASN A 1 177 ? -25.940 -1.851 32.102 1.00 88.50 177 ASN A O 1
ATOM 1425 N N . LYS A 1 178 ? -26.239 0.284 31.429 1.00 85.50 178 LYS A N 1
ATOM 1426 C CA . LYS A 1 178 ? -25.720 0.941 32.637 1.00 85.50 178 LYS A CA 1
ATOM 1427 C C . LYS A 1 178 ? -24.262 0.535 32.899 1.00 85.50 178 LYS A C 1
ATOM 1429 O O . LYS A 1 178 ? -23.387 0.963 32.157 1.00 85.50 178 LYS A O 1
ATOM 1434 N N . GLN A 1 179 ? -24.022 -0.295 33.910 1.00 86.38 179 GLN A N 1
ATOM 1435 C CA . GLN A 1 179 ? -22.694 -0.727 34.369 1.00 86.38 179 GLN A CA 1
ATOM 1436 C C . GLN A 1 179 ? -22.327 -2.125 33.845 1.00 86.38 179 GLN A C 1
ATOM 1438 O O . GLN A 1 179 ? -21.326 -2.700 34.238 1.00 86.38 179 GLN A O 1
ATOM 1443 N N . ILE A 1 180 ? -23.155 -2.704 32.972 1.00 88.88 180 ILE A N 1
ATOM 1444 C CA . ILE A 1 180 ? -22.960 -4.068 32.491 1.00 88.88 180 ILE A CA 1
ATOM 1445 C C . ILE A 1 180 ? -22.699 -4.034 30.999 1.00 88.88 180 ILE A C 1
ATOM 1447 O O . ILE A 1 180 ? -23.535 -3.569 30.218 1.00 88.88 180 ILE A O 1
ATOM 1451 N N . ILE A 1 181 ? -21.557 -4.582 30.609 1.00 90.62 181 ILE A N 1
ATOM 1452 C CA . ILE A 1 181 ? -21.115 -4.683 29.225 1.00 90.62 181 ILE A CA 1
ATOM 1453 C C . ILE A 1 181 ? -21.199 -6.146 28.824 1.00 90.62 181 ILE A C 1
ATOM 1455 O O . ILE A 1 181 ? -20.735 -7.034 29.535 1.00 90.62 181 ILE A O 1
ATOM 1459 N N . PHE A 1 182 ? -21.873 -6.426 27.716 1.00 92.12 182 PHE A N 1
ATOM 1460 C CA . PHE A 1 182 ? -22.187 -7.792 27.331 1.00 92.12 182 PHE A CA 1
ATOM 1461 C C . PHE A 1 182 ? -22.242 -7.977 25.819 1.00 92.12 182 PHE A C 1
ATOM 1463 O O . PHE A 1 182 ? -22.382 -7.034 25.043 1.00 92.12 182 PHE A O 1
ATOM 1470 N N . CYS A 1 183 ? -22.133 -9.234 25.403 1.00 93.88 183 CYS A N 1
ATOM 1471 C CA . CYS A 1 183 ? -22.168 -9.651 24.011 1.00 93.88 183 CYS A CA 1
ATOM 1472 C C . CYS A 1 183 ? -23.082 -10.867 23.837 1.00 93.88 183 CYS A C 1
ATOM 1474 O O . CYS A 1 183 ? -23.171 -11.727 24.715 1.00 93.88 183 CYS A O 1
ATOM 1476 N N . CYS A 1 184 ? -23.684 -11.009 22.656 1.00 91.50 184 CYS A N 1
ATOM 1477 C CA . CYS A 1 184 ? -24.505 -12.166 22.290 1.00 91.50 184 CYS A CA 1
ATOM 1478 C C . CYS A 1 184 ? -23.746 -13.508 22.314 1.00 91.50 184 CYS A C 1
ATOM 1480 O O . CYS A 1 184 ? -24.375 -14.560 22.272 1.00 91.50 184 CYS A O 1
ATOM 1482 N N . CYS A 1 185 ? -22.409 -13.502 22.390 1.00 90.19 185 CYS A N 1
ATOM 1483 C CA . CYS A 1 185 ? -21.621 -14.724 22.576 1.00 90.19 185 CYS A CA 1
ATOM 1484 C C . CYS A 1 185 ? -21.624 -15.263 24.018 1.00 90.19 185 CYS A C 1
ATOM 1486 O O . CYS A 1 185 ? -21.081 -16.339 24.249 1.00 90.19 185 CYS A O 1
ATOM 1488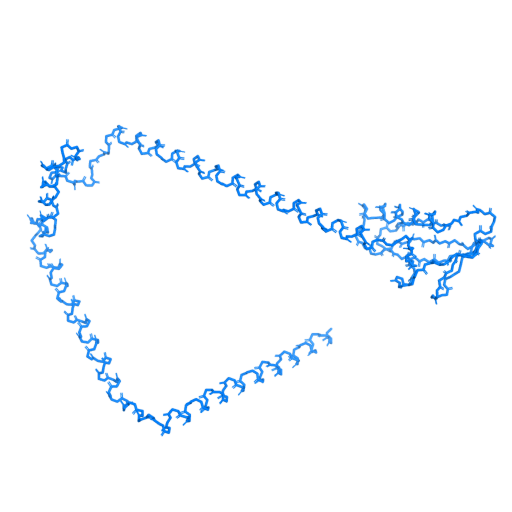 N N . GLY A 1 186 ? -22.198 -14.525 24.977 1.00 87.19 186 GLY A N 1
ATOM 1489 C CA . GLY A 1 186 ? -22.225 -14.891 26.396 1.00 87.19 186 GLY A CA 1
ATOM 1490 C C . GLY A 1 186 ? -21.171 -14.190 27.258 1.00 87.19 186 GLY A C 1
ATOM 1491 O O . GLY A 1 186 ? -21.159 -14.396 28.468 1.00 87.19 186 GLY A O 1
ATOM 1492 N N . MET A 1 187 ? -20.316 -13.341 26.676 1.00 87.88 187 MET A N 1
ATOM 1493 C CA . MET A 1 187 ? -19.459 -12.438 27.454 1.00 87.88 187 MET A CA 1
ATOM 1494 C C . MET A 1 187 ? -20.337 -11.446 28.221 1.00 87.88 187 MET A C 1
ATOM 1496 O O . MET A 1 187 ? -21.216 -10.813 27.632 1.00 87.88 187 MET A O 1
ATOM 1500 N N . ARG A 1 188 ? -20.067 -11.294 29.515 1.00 89.69 188 ARG A N 1
ATOM 1501 C CA . ARG A 1 188 ? -20.660 -10.291 30.395 1.00 89.69 188 ARG A CA 1
ATOM 1502 C C . ARG A 1 188 ? -19.578 -9.823 31.363 1.00 89.69 188 ARG A C 1
ATOM 1504 O O . ARG A 1 188 ? -18.790 -10.654 31.806 1.00 89.69 188 ARG A O 1
ATOM 1511 N N . ILE A 1 189 ? -19.532 -8.517 31.587 1.00 88.38 189 ILE A N 1
ATOM 1512 C CA . ILE A 1 189 ? -18.600 -7.826 32.470 1.00 88.38 189 ILE A CA 1
ATOM 1513 C C . ILE A 1 189 ? -19.421 -6.798 33.242 1.00 88.38 189 ILE A C 1
ATOM 1515 O O . ILE A 1 189 ? -20.022 -5.908 32.633 1.00 88.38 189 ILE A O 1
ATOM 1519 N N . ASP A 1 190 ? -19.498 -6.955 34.557 1.00 86.31 190 ASP A N 1
ATOM 1520 C CA . ASP A 1 190 ? -20.051 -5.940 35.454 1.00 86.31 190 ASP A CA 1
ATOM 1521 C C . ASP A 1 190 ? -18.924 -5.007 35.907 1.00 86.31 190 ASP A C 1
ATOM 1523 O O . ASP A 1 190 ? -18.009 -5.431 36.608 1.00 86.31 190 ASP A O 1
ATOM 1527 N N . THR A 1 191 ? -18.968 -3.749 35.468 1.00 81.00 191 THR A N 1
ATOM 1528 C CA . THR A 1 191 ? -17.963 -2.728 35.803 1.00 81.00 191 THR A CA 1
ATOM 1529 C C . THR A 1 191 ? -18.286 -2.016 37.119 1.00 81.00 191 THR A C 1
ATOM 1531 O O . THR A 1 191 ? -17.722 -0.957 37.383 1.00 81.00 191 THR A O 1
ATOM 1534 N N . GLU A 1 192 ? -19.252 -2.530 37.893 1.00 79.94 192 GLU A N 1
ATOM 1535 C CA . GLU A 1 192 ? -19.715 -1.978 39.169 1.00 79.94 192 GLU A CA 1
ATOM 1536 C C . GLU A 1 192 ? -19.784 -0.438 39.142 1.00 79.94 192 GLU A C 1
ATOM 1538 O O . GLU A 1 192 ? -20.393 0.119 38.233 1.00 79.94 192 GLU A O 1
ATOM 1543 N N . LEU A 1 193 ? -19.173 0.262 40.105 1.00 67.19 193 LEU A N 1
ATOM 1544 C CA . LEU A 1 193 ? -19.218 1.724 40.243 1.00 67.19 193 LEU A CA 1
ATOM 1545 C C . LEU A 1 193 ? -18.131 2.474 39.450 1.00 67.19 193 LEU A C 1
ATOM 1547 O O . LEU A 1 193 ? -18.049 3.698 39.567 1.00 67.19 193 LEU A O 1
ATOM 1551 N N . ASP A 1 194 ? -17.321 1.791 38.637 1.00 71.25 194 ASP A N 1
ATOM 1552 C CA . ASP A 1 194 ? -16.149 2.401 37.988 1.00 71.25 194 ASP A CA 1
ATOM 1553 C C . ASP A 1 194 ? -16.504 3.320 36.807 1.00 71.25 194 ASP A C 1
ATOM 1555 O O . ASP A 1 194 ? -15.655 4.040 36.281 1.00 71.25 194 ASP A O 1
ATOM 1559 N N . GLY A 1 195 ? -17.774 3.340 36.385 1.00 70.06 195 GLY A N 1
ATOM 1560 C CA . GLY A 1 195 ? -18.264 4.254 35.347 1.00 70.06 195 GLY A CA 1
ATOM 1561 C C . GLY A 1 195 ? -17.673 3.998 33.955 1.00 70.06 195 GLY A C 1
ATOM 1562 O O . GLY A 1 195 ? -17.759 4.864 33.081 1.00 70.06 195 GLY A O 1
ATOM 1563 N N . LEU A 1 196 ? -17.076 2.824 33.739 1.00 82.94 196 LEU A N 1
ATOM 1564 C CA . LEU A 1 196 ? -16.448 2.454 32.477 1.00 82.94 196 LEU A CA 1
ATOM 1565 C C . LEU A 1 196 ? -17.502 2.303 31.377 1.00 82.94 196 LEU A C 1
ATOM 1567 O O . LEU A 1 196 ? -18.573 1.722 31.561 1.00 82.94 196 LEU A O 1
ATOM 1571 N N . ASN A 1 197 ? -17.200 2.859 30.208 1.00 86.69 197 ASN A N 1
ATOM 1572 C CA . ASN A 1 197 ? -18.073 2.808 29.044 1.00 86.69 197 ASN A CA 1
ATOM 1573 C C . ASN A 1 197 ? -17.404 2.070 27.874 1.00 86.69 197 ASN A C 1
ATOM 1575 O O . ASN A 1 197 ? -16.209 1.770 27.899 1.00 86.69 197 ASN A O 1
ATOM 1579 N N . ILE A 1 198 ? -18.176 1.788 26.824 1.00 88.94 198 ILE A N 1
ATOM 1580 C CA . ILE A 1 198 ? -17.657 1.129 25.614 1.00 88.94 198 ILE A CA 1
ATOM 1581 C C . ILE A 1 198 ? -16.497 1.918 24.977 1.00 88.94 198 ILE A C 1
ATOM 1583 O O . ILE A 1 198 ? -15.580 1.302 24.440 1.00 88.94 198 ILE A O 1
ATOM 1587 N N . ALA A 1 199 ? -16.485 3.252 25.058 1.00 87.88 199 ALA A N 1
ATOM 1588 C CA . ALA A 1 199 ? -15.394 4.069 24.521 1.00 87.88 199 ALA A CA 1
ATOM 1589 C C . ALA A 1 199 ? -14.085 3.905 25.320 1.00 87.88 199 ALA A C 1
ATOM 1591 O O . ALA A 1 199 ? -13.015 3.833 24.721 1.00 87.88 199 ALA A O 1
ATOM 1592 N N . ASN A 1 200 ? -14.155 3.762 26.649 1.00 89.19 200 ASN A N 1
ATOM 1593 C CA . ASN A 1 200 ? -13.005 3.408 27.481 1.00 89.19 200 ASN A CA 1
ATOM 1594 C C . ASN A 1 200 ? -12.452 2.037 27.077 1.00 89.19 200 ASN A C 1
ATOM 1596 O O . ASN A 1 200 ? -11.248 1.906 26.881 1.00 89.19 200 ASN A O 1
ATOM 1600 N N . ILE A 1 201 ? -13.324 1.043 26.874 1.00 89.44 201 ILE A N 1
ATOM 1601 C CA . ILE A 1 201 ? -12.908 -0.284 26.390 1.00 89.44 201 ILE A CA 1
ATOM 1602 C C . ILE A 1 201 ? -12.257 -0.183 25.015 1.00 89.44 201 ILE A C 1
ATOM 1604 O O . ILE A 1 201 ? -11.228 -0.809 24.789 1.00 89.44 201 ILE A O 1
ATOM 1608 N N . LYS A 1 202 ? -12.840 0.596 24.097 1.00 91.31 202 LYS A N 1
ATOM 1609 C CA . LYS A 1 202 ? -12.284 0.820 22.759 1.00 91.31 202 LYS A CA 1
ATOM 1610 C C . LYS A 1 202 ? -10.844 1.314 22.851 1.00 91.31 202 LYS A C 1
ATOM 1612 O O . LYS A 1 202 ? -9.958 0.682 22.288 1.00 91.31 202 LYS A O 1
ATOM 1617 N N . SER A 1 203 ? -10.620 2.374 23.629 1.00 91.44 203 SER A N 1
ATOM 1618 C CA . SER A 1 203 ? -9.291 2.950 23.841 1.00 91.44 203 SER A CA 1
ATOM 1619 C C . SER A 1 203 ? -8.321 1.938 24.455 1.00 91.44 203 SER A C 1
ATOM 1621 O O . SER A 1 203 ? -7.197 1.820 23.984 1.00 91.44 203 SER A O 1
ATOM 1623 N N . GLN A 1 204 ? -8.751 1.183 25.471 1.00 92.12 204 GLN A N 1
ATOM 1624 C CA . GLN A 1 204 ? -7.906 0.185 26.138 1.00 92.12 204 GLN A CA 1
ATOM 1625 C C . GLN A 1 204 ? -7.562 -1.001 25.226 1.00 92.12 204 GLN A C 1
ATOM 1627 O O . GLN A 1 204 ? -6.448 -1.521 25.260 1.00 92.12 204 GLN A O 1
ATOM 1632 N N . LEU A 1 205 ? -8.501 -1.433 24.378 1.00 92.69 205 LEU A N 1
ATOM 1633 C CA . LEU A 1 205 ? -8.252 -2.465 23.372 1.00 92.69 205 LEU A CA 1
ATOM 1634 C C . LEU A 1 205 ? -7.286 -1.969 22.293 1.00 92.69 205 LEU A C 1
ATOM 1636 O O . LEU A 1 205 ? -6.360 -2.694 21.941 1.00 92.69 205 LEU A O 1
ATOM 1640 N N . GLU A 1 206 ? -7.488 -0.755 21.777 1.00 92.38 206 GLU A N 1
ATOM 1641 C CA . GLU A 1 206 ? -6.602 -0.139 20.784 1.00 92.38 206 GLU A CA 1
ATOM 1642 C C . GLU A 1 206 ? -5.180 0.018 21.335 1.00 92.38 206 GLU A C 1
ATOM 1644 O O . GLU A 1 206 ? -4.221 -0.395 20.681 1.00 92.38 206 GLU A O 1
ATOM 1649 N N . GLU A 1 207 ? -5.048 0.525 22.563 1.00 93.94 207 GLU A N 1
ATOM 1650 C CA . GLU A 1 207 ? -3.768 0.658 23.255 1.00 93.94 207 GLU A CA 1
ATOM 1651 C C . GLU A 1 207 ? -3.106 -0.712 23.432 1.00 93.94 207 GLU A C 1
ATOM 1653 O O . GLU A 1 207 ? -2.020 -0.940 22.897 1.00 93.94 207 GLU A O 1
ATOM 1658 N N . GLY A 1 208 ? -3.783 -1.665 24.075 1.00 92.50 208 GLY A N 1
ATOM 1659 C CA . GLY A 1 208 ? -3.241 -3.001 24.308 1.00 92.50 208 GLY A CA 1
ATOM 1660 C C . GLY A 1 208 ? -2.783 -3.697 23.020 1.00 92.50 208 GLY A C 1
ATOM 1661 O O . GLY A 1 208 ? -1.662 -4.209 22.956 1.00 92.50 208 GLY A O 1
ATOM 1662 N N . ILE A 1 209 ? -3.613 -3.681 21.971 1.00 92.50 209 ILE A N 1
ATOM 1663 C CA . ILE A 1 209 ? -3.285 -4.285 20.670 1.00 92.50 209 ILE A CA 1
ATOM 1664 C C . ILE A 1 209 ? -2.105 -3.562 20.016 1.00 92.50 209 ILE A C 1
ATOM 1666 O O . ILE A 1 209 ? -1.222 -4.222 19.464 1.00 92.50 209 ILE A O 1
ATOM 1670 N N . SER A 1 210 ? -2.058 -2.229 20.080 1.00 93.75 210 SER A N 1
ATOM 1671 C CA . SER A 1 210 ? -0.954 -1.455 19.508 1.00 93.75 210 SER A CA 1
ATOM 1672 C C . SER A 1 210 ? 0.378 -1.796 20.178 1.00 93.75 210 SER A C 1
ATOM 1674 O O . SER A 1 210 ? 1.338 -2.099 19.468 1.00 93.75 210 SER A O 1
ATOM 1676 N N . LEU A 1 211 ? 0.422 -1.867 21.518 1.00 93.44 211 LEU A N 1
ATOM 1677 C CA . LEU A 1 211 ? 1.615 -2.271 22.263 1.00 93.44 211 LEU A CA 1
ATOM 1678 C C . LEU A 1 211 ? 2.047 -3.685 21.879 1.00 93.44 211 LEU A C 1
ATOM 1680 O O . LEU A 1 211 ? 3.218 -3.902 21.566 1.00 93.44 211 LEU A O 1
ATOM 1684 N N . HIS A 1 212 ? 1.110 -4.632 21.840 1.00 93.56 212 HIS A N 1
ATOM 1685 C CA . HIS A 1 212 ? 1.405 -6.004 21.440 1.00 93.56 212 HIS A CA 1
ATOM 1686 C C . HIS A 1 212 ? 2.003 -6.071 20.022 1.00 93.56 212 HIS A C 1
ATOM 1688 O O . HIS A 1 212 ? 3.021 -6.733 19.801 1.00 93.56 212 HIS A O 1
ATOM 1694 N N . ASN A 1 213 ? 1.422 -5.336 19.071 1.00 93.06 213 ASN A N 1
ATOM 1695 C CA . ASN A 1 213 ? 1.836 -5.353 17.669 1.00 93.06 213 ASN A CA 1
ATOM 1696 C C . ASN A 1 213 ? 3.217 -4.729 17.421 1.00 93.06 213 ASN A C 1
ATOM 1698 O O . ASN A 1 213 ? 3.822 -5.006 16.387 1.00 93.06 213 ASN A O 1
ATOM 1702 N N . THR A 1 214 ? 3.755 -3.946 18.364 1.00 92.69 214 THR A N 1
ATOM 1703 C CA . THR A 1 214 ? 5.150 -3.476 18.276 1.00 92.69 214 THR A CA 1
ATOM 1704 C C . THR A 1 214 ? 6.172 -4.604 18.443 1.00 92.69 214 THR A C 1
ATOM 1706 O O . THR A 1 214 ? 7.284 -4.505 17.930 1.00 92.69 214 THR A O 1
ATOM 1709 N N . GLN A 1 215 ? 5.806 -5.680 19.147 1.00 89.50 215 GLN A N 1
ATOM 1710 C CA . GLN A 1 215 ? 6.720 -6.759 19.538 1.00 89.50 215 GLN A CA 1
ATOM 1711 C C . GLN A 1 215 ? 6.330 -8.121 18.950 1.00 89.50 215 GLN A C 1
ATOM 1713 O O . GLN A 1 215 ? 7.155 -9.036 18.923 1.00 89.50 215 GLN A O 1
ATOM 1718 N N . CYS A 1 216 ? 5.091 -8.290 18.478 1.00 92.50 216 CYS A N 1
ATOM 1719 C CA . CYS A 1 216 ? 4.597 -9.571 17.991 1.00 92.50 216 CYS A CA 1
ATOM 1720 C C . CYS A 1 216 ? 3.528 -9.428 16.897 1.00 92.50 216 CYS A C 1
ATOM 1722 O O . CYS A 1 216 ? 2.649 -8.581 16.969 1.00 92.50 216 CYS A O 1
ATOM 1724 N N . VAL A 1 217 ? 3.567 -10.320 15.901 1.00 90.44 217 VAL A N 1
ATOM 1725 C CA . VAL A 1 217 ? 2.620 -10.355 14.762 1.00 90.44 217 VAL A CA 1
ATOM 1726 C C . VAL A 1 217 ? 1.527 -11.425 14.953 1.00 90.44 217 VAL A C 1
ATOM 1728 O O . VAL A 1 217 ? 0.666 -11.622 14.099 1.00 90.44 217 VAL A O 1
ATOM 1731 N N . LYS A 1 218 ? 1.571 -12.190 16.051 1.00 92.06 218 LYS A N 1
ATOM 1732 C CA . LYS A 1 218 ? 0.594 -13.255 16.325 1.00 92.06 218 LYS A CA 1
ATOM 1733 C C . LYS A 1 218 ? -0.704 -12.689 16.892 1.00 92.06 218 LYS A C 1
ATOM 1735 O O . LYS A 1 218 ? -0.735 -11.594 17.431 1.00 92.06 218 LYS A O 1
ATOM 1740 N N . GLU A 1 219 ? -1.795 -13.439 16.766 1.00 87.12 219 GLU A N 1
ATOM 1741 C CA . GLU A 1 219 ? -3.072 -13.005 17.333 1.00 87.12 219 GLU A CA 1
ATOM 1742 C C . GLU A 1 219 ? -3.070 -13.125 18.861 1.00 87.12 219 GLU A C 1
ATOM 1744 O O . GLU A 1 219 ? -2.831 -14.207 19.403 1.00 87.12 219 GLU A O 1
ATOM 1749 N N . ALA A 1 220 ? -3.412 -12.032 19.544 1.00 91.00 220 ALA A N 1
ATOM 1750 C CA . ALA A 1 220 ? -3.678 -12.051 20.974 1.00 91.00 220 ALA A CA 1
ATOM 1751 C C . ALA A 1 220 ? -5.017 -12.749 21.282 1.00 91.00 220 ALA A C 1
ATOM 1753 O O . ALA A 1 220 ? -5.997 -12.638 20.536 1.00 91.00 220 ALA A O 1
ATOM 1754 N N . LYS A 1 221 ? -5.060 -13.474 22.402 1.00 92.44 221 LYS A N 1
ATOM 1755 C CA . LYS A 1 221 ? -6.248 -14.149 22.931 1.00 92.44 221 LYS A CA 1
ATOM 1756 C C . LYS A 1 221 ? -6.860 -13.325 24.053 1.00 92.44 221 LYS A C 1
ATOM 1758 O O . LYS A 1 221 ? -6.148 -12.826 24.923 1.00 92.44 221 LYS A O 1
ATOM 1763 N N . PHE A 1 222 ? -8.186 -13.247 24.055 1.00 93.19 222 PHE A N 1
ATOM 1764 C CA . PHE A 1 222 ? -8.947 -12.525 25.066 1.00 93.19 222 PHE A CA 1
ATOM 1765 C C . PHE A 1 222 ? -9.744 -13.485 25.941 1.00 93.19 222 PHE A C 1
ATOM 1767 O O . PHE A 1 222 ? -10.378 -14.415 25.435 1.00 93.19 222 PHE A O 1
ATOM 1774 N N . SER A 1 223 ? -9.734 -13.246 27.247 1.00 90.81 223 SE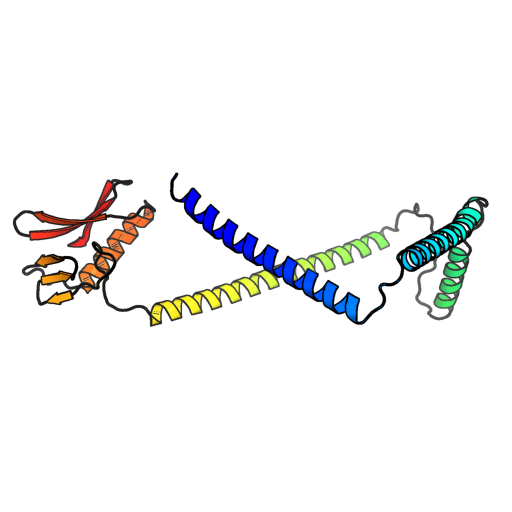R A N 1
ATOM 1775 C CA . SER A 1 223 ? -10.476 -14.040 28.225 1.00 90.81 223 SER A CA 1
ATOM 1776 C C . SER A 1 223 ? -11.032 -13.155 29.339 1.00 90.81 223 SER A C 1
ATOM 1778 O O . SER A 1 223 ? -10.466 -12.114 29.662 1.00 90.81 223 SER A O 1
ATOM 1780 N N . VAL A 1 224 ? -12.164 -13.567 29.917 1.00 89.69 224 VAL A N 1
ATOM 1781 C CA . VAL A 1 224 ? -12.735 -12.918 31.106 1.00 89.69 224 VAL A CA 1
ATOM 1782 C C . VAL A 1 224 ? -12.337 -13.730 32.330 1.00 89.69 224 VAL A C 1
ATOM 1784 O O . VAL A 1 224 ? -12.582 -14.937 32.376 1.00 89.69 224 VAL A O 1
ATOM 1787 N N . MET A 1 225 ? -11.733 -13.075 33.315 1.00 84.19 225 MET A N 1
ATOM 1788 C CA . MET A 1 225 ? -11.307 -13.677 34.576 1.00 84.19 225 MET A CA 1
ATOM 1789 C C . MET A 1 225 ? -12.080 -13.051 35.730 1.00 84.19 225 MET A C 1
ATOM 1791 O O . MET A 1 225 ? -12.212 -11.835 35.807 1.00 84.19 225 MET A O 1
ATOM 1795 N N . LYS A 1 226 ? -12.566 -13.885 36.652 1.00 81.25 226 LYS A N 1
ATOM 1796 C CA . LYS A 1 226 ? -13.187 -13.422 37.896 1.00 81.25 226 LYS A CA 1
ATOM 1797 C C . LYS A 1 226 ? -12.155 -13.449 39.004 1.00 81.25 226 LYS A C 1
ATOM 1799 O O . LYS A 1 226 ? -11.739 -14.534 39.412 1.00 81.25 226 LYS A O 1
ATOM 1804 N N . GLN A 1 227 ? -11.763 -12.285 39.504 1.00 71.25 227 GLN A N 1
ATOM 1805 C CA . GLN A 1 227 ? -10.823 -12.189 40.613 1.00 71.25 227 GLN A CA 1
ATOM 1806 C C . GLN A 1 227 ? -11.385 -11.266 41.691 1.00 71.25 227 GLN A C 1
ATOM 1808 O O . GLN A 1 227 ? -11.793 -10.147 41.417 1.00 71.25 227 GLN A O 1
ATOM 1813 N N . ALA A 1 228 ? -11.437 -11.766 42.929 1.00 63.72 228 ALA A N 1
ATOM 1814 C CA . ALA A 1 228 ? -11.918 -11.022 44.099 1.00 63.72 228 ALA A CA 1
ATOM 1815 C C . ALA A 1 228 ? -13.343 -10.425 43.979 1.00 63.72 228 ALA A C 1
ATOM 1817 O O . ALA A 1 228 ? -13.666 -9.479 44.685 1.00 63.72 228 ALA A O 1
ATOM 1818 N N . GLY A 1 229 ? -14.202 -11.007 43.134 1.00 69.69 229 GLY A N 1
ATOM 1819 C CA . GLY A 1 229 ? -15.587 -10.560 42.931 1.00 69.69 229 GLY A CA 1
ATOM 1820 C C . GLY A 1 229 ? -15.806 -9.734 41.663 1.00 69.69 229 GLY A C 1
ATOM 1821 O O . GLY A 1 229 ? -16.942 -9.665 41.210 1.00 69.69 229 GLY A O 1
ATOM 1822 N N . VAL A 1 230 ? -14.733 -9.230 41.045 1.00 74.44 230 VAL A N 1
ATOM 1823 C CA . VAL A 1 230 ? -14.781 -8.387 39.841 1.00 74.44 230 VAL A CA 1
ATOM 1824 C C . VAL A 1 230 ? -14.480 -9.218 38.587 1.00 74.44 230 VAL A C 1
ATOM 1826 O O . VAL A 1 230 ? -13.672 -10.155 38.622 1.00 74.44 230 VAL A O 1
ATOM 1829 N N . GLU A 1 231 ? -15.179 -8.920 37.491 1.00 83.56 231 GLU A N 1
ATOM 1830 C CA . GLU A 1 231 ? -14.980 -9.520 36.167 1.00 83.56 231 GLU A CA 1
ATOM 183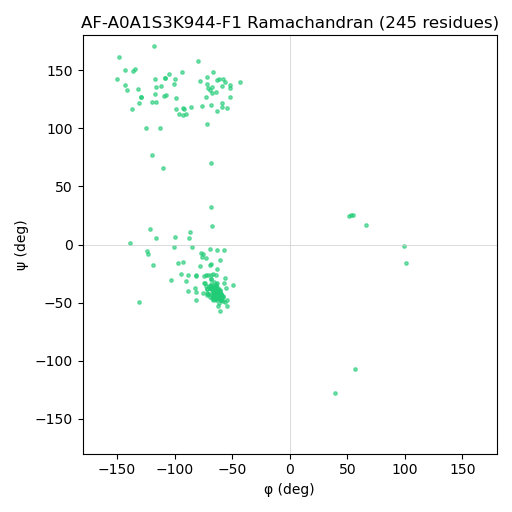1 C C . GLU A 1 231 ? -14.009 -8.659 35.348 1.00 83.56 231 GLU A C 1
ATOM 1833 O O . GLU A 1 231 ? -14.366 -7.566 34.932 1.00 83.56 231 GLU A O 1
ATOM 1838 N N . ASN A 1 232 ? -12.809 -9.170 35.070 1.00 86.94 232 ASN A N 1
ATOM 1839 C CA . ASN A 1 232 ? -11.775 -8.450 34.323 1.00 86.94 232 ASN A CA 1
ATOM 1840 C C . ASN A 1 232 ? -11.597 -9.041 32.923 1.00 86.94 232 ASN A C 1
ATOM 1842 O O . ASN A 1 232 ? -11.636 -10.266 32.749 1.00 86.94 232 ASN A O 1
ATOM 1846 N N . LEU A 1 233 ? -11.349 -8.193 31.925 1.00 89.56 233 LEU A N 1
ATOM 1847 C CA . LEU A 1 233 ? -11.039 -8.616 30.556 1.00 89.56 233 LEU A CA 1
ATOM 1848 C C . LEU A 1 233 ? -9.531 -8.570 30.336 1.00 89.56 233 LEU A C 1
ATOM 1850 O O . LEU A 1 233 ? -8.923 -7.503 30.353 1.00 89.56 233 LEU A O 1
ATOM 1854 N N . LEU A 1 234 ? -8.927 -9.726 30.072 1.00 91.81 234 LEU A N 1
ATOM 1855 C CA . LEU A 1 234 ? -7.497 -9.832 29.819 1.00 91.81 234 LEU A CA 1
ATOM 1856 C C . LEU A 1 234 ? -7.212 -10.124 28.354 1.00 91.81 234 LEU A C 1
ATOM 1858 O O . LEU A 1 234 ? -7.902 -10.911 27.705 1.00 91.81 234 LEU A O 1
ATOM 1862 N N . MET A 1 235 ? -6.127 -9.528 27.877 1.00 93.06 235 MET A N 1
ATOM 1863 C CA . MET A 1 235 ? -5.469 -9.853 26.626 1.00 93.06 235 MET A CA 1
ATOM 1864 C C . MET A 1 235 ? -4.156 -10.570 26.934 1.00 93.06 235 MET A C 1
ATOM 1866 O O . MET A 1 235 ? -3.351 -10.092 27.731 1.00 93.06 235 MET A O 1
ATOM 1870 N N . THR A 1 236 ? -3.940 -11.721 26.306 1.00 93.44 236 THR A N 1
ATOM 1871 C CA . THR A 1 236 ? -2.755 -12.564 26.509 1.00 93.44 236 THR A CA 1
ATOM 1872 C C . THR A 1 236 ? -2.216 -13.069 25.178 1.00 93.44 236 THR A C 1
ATOM 1874 O O . THR A 1 236 ? -2.981 -13.289 24.238 1.00 93.44 236 THR A O 1
ATOM 1877 N N . CYS A 1 237 ? -0.907 -13.279 25.078 1.00 94.00 237 CYS A N 1
ATOM 1878 C CA . CYS A 1 237 ? -0.284 -13.859 23.893 1.00 94.00 237 CYS A CA 1
ATOM 1879 C C . CYS A 1 237 ? 0.632 -15.022 24.274 1.00 94.00 237 CYS A C 1
ATOM 1881 O O . CYS A 1 237 ? 1.535 -14.865 25.083 1.00 94.00 237 CYS A O 1
ATOM 1883 N N . GLU A 1 238 ? 0.427 -16.182 23.649 1.00 90.56 238 GLU A N 1
ATOM 1884 C CA . GLU A 1 238 ? 1.185 -17.410 23.940 1.00 90.56 238 GLU A CA 1
ATOM 1885 C C . GLU A 1 238 ? 2.603 -17.409 23.352 1.00 90.56 238 GLU A C 1
ATOM 1887 O O . GLU A 1 238 ? 3.384 -18.310 23.637 1.00 90.56 238 GLU A O 1
ATOM 1892 N N . THR A 1 239 ? 2.933 -16.454 22.476 1.00 90.69 239 THR A N 1
ATOM 1893 C CA . THR A 1 239 ? 4.234 -16.430 21.788 1.00 90.69 239 THR A CA 1
ATOM 1894 C C . THR A 1 239 ? 5.218 -15.413 22.338 1.00 90.69 239 THR A C 1
ATOM 1896 O O . THR A 1 239 ? 6.418 -15.640 22.237 1.00 90.69 239 THR A O 1
ATOM 1899 N N . CYS A 1 240 ? 4.737 -14.290 22.871 1.00 91.75 240 CYS A N 1
ATOM 1900 C CA . CYS A 1 240 ? 5.585 -13.255 23.470 1.00 91.75 240 CYS A CA 1
ATOM 1901 C C . CYS A 1 240 ? 5.321 -13.066 24.970 1.00 91.75 240 CYS A C 1
ATOM 1903 O O . CYS A 1 240 ? 5.857 -12.128 25.551 1.00 91.75 240 CYS A O 1
ATOM 1905 N N . ASP A 1 241 ? 4.476 -13.913 25.572 1.00 89.50 241 ASP A N 1
ATOM 1906 C CA . ASP A 1 241 ? 4.037 -13.838 26.973 1.00 89.50 241 ASP A CA 1
ATOM 1907 C C . ASP A 1 241 ? 3.495 -12.457 27.385 1.00 89.50 241 ASP A C 1
ATOM 1909 O O . ASP A 1 241 ? 3.475 -12.090 28.560 1.00 89.50 241 ASP A O 1
ATOM 1913 N N . PHE A 1 242 ? 3.019 -11.678 26.408 1.00 91.44 242 PHE A N 1
ATOM 1914 C CA . PHE A 1 242 ? 2.424 -10.373 26.653 1.00 91.44 242 PHE A CA 1
ATOM 1915 C C . PHE A 1 242 ? 1.085 -10.538 27.366 1.00 91.44 242 PHE A C 1
ATOM 1917 O O . PHE A 1 242 ? 0.242 -11.335 26.943 1.00 91.44 242 PHE A O 1
ATOM 1924 N N . MET A 1 243 ? 0.879 -9.750 28.417 1.00 91.56 243 MET A N 1
ATOM 1925 C CA . MET A 1 243 ? -0.362 -9.688 29.178 1.00 91.56 243 MET A CA 1
ATOM 1926 C C . MET A 1 243 ? -0.764 -8.230 29.372 1.00 91.56 243 MET A C 1
ATOM 1928 O O . MET A 1 243 ? 0.056 -7.400 29.758 1.00 91.56 243 MET A O 1
ATOM 1932 N N . PHE A 1 244 ? -2.040 -7.937 29.142 1.00 91.88 244 PHE A N 1
ATOM 1933 C CA . PHE A 1 244 ? -2.617 -6.616 29.343 1.00 91.88 244 PHE A CA 1
ATOM 1934 C C . PHE A 1 244 ? -4.029 -6.741 29.915 1.00 91.88 244 PHE A C 1
ATOM 1936 O O . PHE A 1 244 ? -4.827 -7.552 29.438 1.00 91.88 244 PHE A O 1
ATOM 1943 N N . ILE A 1 245 ? -4.326 -5.959 30.950 1.00 90.38 245 ILE A N 1
ATOM 1944 C CA . ILE A 1 245 ? -5.659 -5.883 31.554 1.00 90.38 245 ILE A CA 1
ATOM 1945 C C . ILE A 1 245 ? -6.393 -4.744 30.854 1.00 90.38 245 ILE A C 1
ATOM 1947 O O . ILE A 1 245 ? -5.959 -3.601 30.921 1.00 90.38 245 ILE A O 1
ATOM 1951 N N . VAL A 1 246 ? -7.473 -5.075 30.152 1.00 87.06 246 VAL A N 1
ATOM 1952 C CA . VAL A 1 246 ? -8.286 -4.109 29.397 1.00 87.06 246 VAL A CA 1
ATOM 1953 C C . VAL A 1 246 ? -9.281 -3.408 30.324 1.00 87.06 246 VAL A C 1
ATOM 1955 O O . VAL A 1 246 ? -9.566 -2.226 30.143 1.00 87.06 246 VAL A O 1
ATOM 1958 N N . ILE A 1 247 ? -9.833 -4.165 31.279 1.00 81.62 247 ILE A N 1
ATOM 1959 C CA . ILE A 1 247 ? -10.838 -3.767 32.275 1.00 81.62 247 ILE A CA 1
ATOM 1960 C C . ILE A 1 247 ? -10.588 -4.599 33.523 1.00 81.62 247 ILE A C 1
ATOM 1962 O O . ILE A 1 247 ? -10.401 -5.829 33.329 1.00 81.62 247 ILE A O 1
#

InterPro domains:
  IPR028155 RPA-interacting protein, central domain [PF14767] (78-156)
  IPR028156 RPA-interacting protein [PTHR31742] (23-247)
  IPR028158 RPA-interacting protein, N-terminal domain [PF14766] (32-68)
  IPR028159 RPA-interacting protein, C-terminal domain [PF14768] (165-244)

pLDDT: mean 78.43, std 17.69, range [40.34, 98.44]